Protein AF-0000000074397827 (afdb_homodimer)

Nearest PDB structures (foldseek):
  3f5o-assembly1_B  TM=9.033E-01  e=6.592E-10  Homo sapiens
  2h4u-assembly1_D  TM=9.271E-01  e=1.067E-09  Homo sapiens
  4ae8-assembly2_D  TM=8.498E-01  e=5.678E-08  Homo sapiens
  2hbo-assembly1_A-2  TM=7.370E-01  e=3.507E-08  Caulobacter vibrioides
  7qv0-assembly1_C-2  TM=8.209E-01  e=3.208E-06  Candidatus Scalindua brodae

Solvent-accessible surface area (backbone atoms only — not comparable to full-atom values): 15228 Å² total; per-residue (Å²): 129,84,71,76,26,22,68,59,20,54,53,46,60,68,47,43,46,72,32,58,64,47,29,63,49,45,56,70,59,40,80,72,44,66,40,68,20,28,31,31,31,42,33,52,36,48,68,76,43,32,38,100,84,44,32,53,25,66,38,44,50,47,30,40,50,47,50,43,42,52,30,9,50,27,4,52,66,64,40,41,76,42,73,39,33,41,38,37,40,44,73,49,83,53,43,42,70,40,50,31,33,38,38,20,33,54,75,46,73,58,90,53,31,39,30,32,40,32,42,32,23,33,59,87,79,59,46,61,26,36,44,33,39,35,37,27,41,52,43,74,64,82,68,80,64,80,66,73,72,84,118,129,83,71,76,25,24,67,58,19,52,51,47,58,67,47,43,42,69,37,59,63,47,26,62,49,46,54,71,58,40,80,74,43,67,38,68,19,28,31,32,30,40,33,52,36,49,71,74,43,28,38,98,84,44,31,54,25,66,38,43,50,46,30,40,50,49,52,42,42,51,29,9,49,25,4,51,67,65,41,43,78,41,74,38,34,41,38,36,40,44,72,48,83,52,44,44,71,40,50,31,35,38,38,19,33,53,76,47,73,57,91,54,31,40,29,31,39,33,43,32,24,33,60,87,80,60,45,60,26,37,43,33,38,35,36,28,40,55,40,74,65,82,70,78,65,79,65,72,68,88,116

InterPro domains:
  IPR006683 Thioesterase domain [PF03061] (53-126)
  IPR029069 HotDog domain superfamily [SSF54637] (25-133)
  IPR039298 Acyl-coenzyme A thioesterase 13 [PTHR21660] (5-135)

Organism: Lactuca sativa (NCBI:txid4236)

Foldseek 3Di:
DFDFCQVVLVVVLVCVCVPVLSVVLCPQKAWDDTTAFKTKIKHQAAQVQADPVQWRNPVSVQSVVVSRQVSSVCRNHVFDKDWDDKDKDFDAIHGHRFMKMKMKGFDDDDPQKTKIKMWIAGPVPRHTGMIMMIIIGGDHDPPPPPPPPPD/DFDFCQVVLVVVLVCCLVPVLSVVLCPAKAWDDTTAFKTKIKHQAAQVQADPVQWRNPVSVQSVVVSRQVSSVCRNHVFDKDWDDKDKDFDAIHGHRFMKMKMKGFDDDDPQKTKIKMWIAGPVPRHTGMIMMIIIGGDHDPPPPPPPPPD

Secondary structure (DSSP, 8-state):
-----HHHHHHHHHHGGGSHHHHHHHTTEEEEEEETTEEEEEEEPPGGGB-TTSBB-HHHHHHHHHHHHHHHHHHHH-SEEEEEEEEEEE-S--BTT-EEEEEEEEEEEETTEEEEEEEEEETTT--EEEEEEEEEEEE----TT------/-----HHHHHHHHHHGGGSHHHHHHHTTEEEEEEETTEEEEEEEPPGGGB-TTSBB-HHHHHHHHHHHHHHHHHHHH-SEEEEEEEEEEE-S--BTT-EEEEEEEEEEEETTEEEEEEEEEETTT--EEEEEEEEEEEE----TT------

pLDDT: mean 89.94, std 15.07, range [25.45, 98.94]

Radius of gyration: 20.22 Å; Cα contacts (8 Å, |Δi|>4): 712; chains: 2; bounding box: 61×68×47 Å

Structure (mmCIF, N/CA/C/O backbone):
data_AF-0000000074397827-model_v1
#
loop_
_entity.id
_entity.type
_entity.pdbx_description
1 polymer 'Thioesterase domain-containing protein'
#
loop_
_atom_site.group_PDB
_atom_site.id
_atom_site.type_symbol
_atom_site.label_atom_id
_atom_site.label_alt_id
_atom_site.label_comp_id
_atom_site.label_asym_id
_atom_site.label_entity_id
_atom_site.label_seq_id
_atom_site.pdbx_PDB_ins_code
_atom_site.Cartn_x
_atom_site.Cartn_y
_atom_site.Cartn_z
_atom_site.occupancy
_atom_site.B_iso_or_equiv
_atom_site.auth_seq_id
_atom_site.auth_comp_id
_atom_site.auth_asym_id
_atom_site.auth_atom_id
_atom_site.pdbx_PDB_model_num
ATOM 1 N N . MET A 1 1 ? -1.248 -26.688 -22.719 1 49.66 1 MET A N 1
ATOM 2 C CA . MET A 1 1 ? -2.129 -26.609 -21.562 1 49.66 1 MET A CA 1
ATOM 3 C C . MET A 1 1 ? -1.462 -25.859 -20.406 1 49.66 1 MET A C 1
ATOM 5 O O . MET A 1 1 ? -0.303 -26.125 -20.078 1 49.66 1 MET A O 1
ATOM 9 N N . LYS A 1 2 ? -2.035 -24.766 -19.969 1 67.62 2 LYS A N 1
ATOM 10 C CA . LYS A 1 2 ? -1.329 -24.031 -18.922 1 67.62 2 LYS A CA 1
ATOM 11 C C . LYS A 1 2 ? -1.335 -24.797 -17.609 1 67.62 2 LYS A C 1
ATOM 13 O O . LYS A 1 2 ? -2.32 -25.469 -17.281 1 67.62 2 LYS A O 1
ATOM 18 N N . VAL A 1 3 ? -0.25 -25.094 -17 1 82.44 3 VAL A N 1
ATOM 19 C CA . VAL A 1 3 ? -0.144 -25.719 -15.68 1 82.44 3 VAL A CA 1
ATOM 20 C C . VAL A 1 3 ? -0.964 -24.922 -14.664 1 82.44 3 VAL A C 1
ATOM 22 O O . VAL A 1 3 ? -0.935 -23.688 -14.672 1 82.44 3 VAL A O 1
ATOM 25 N N . ASP A 1 4 ? -1.84 -25.594 -13.984 1 84.56 4 ASP A N 1
ATOM 26 C CA . ASP A 1 4 ? -2.689 -24.984 -12.969 1 84.56 4 ASP A CA 1
ATOM 27 C C . ASP A 1 4 ? -1.963 -24.891 -11.633 1 84.56 4 ASP A C 1
ATOM 29 O O . ASP A 1 4 ? -1.804 -25.891 -10.93 1 84.56 4 ASP A O 1
ATOM 33 N N . TYR A 1 5 ? -1.57 -23.734 -11.25 1 87.38 5 TYR A N 1
ATOM 34 C CA . TYR A 1 5 ? -0.848 -23.516 -10 1 87.38 5 TYR A CA 1
ATOM 35 C C . TYR A 1 5 ? -1.79 -23.047 -8.898 1 87.38 5 TYR A C 1
ATOM 37 O O . TYR A 1 5 ? -1.355 -22.453 -7.918 1 87.38 5 TYR A O 1
ATOM 45 N N . SER A 1 6 ? -3.078 -23.234 -9.023 1 89.38 6 SER A N 1
ATOM 46 C CA . SER A 1 6 ? -4.059 -22.719 -8.07 1 89.38 6 SER A CA 1
ATOM 47 C C . SER A 1 6 ? -3.832 -23.297 -6.68 1 89.38 6 SER A C 1
ATOM 49 O O . SER A 1 6 ? -3.932 -22.578 -5.684 1 89.38 6 SER A O 1
ATOM 51 N N . LYS A 1 7 ? -3.498 -24.562 -6.648 1 88.19 7 LYS A N 1
ATOM 52 C CA . LYS A 1 7 ? -3.24 -25.188 -5.355 1 88.19 7 LYS A CA 1
ATOM 53 C C . LYS A 1 7 ? -1.997 -24.594 -4.699 1 88.19 7 LYS A C 1
ATOM 55 O O . LYS A 1 7 ? -1.997 -24.312 -3.498 1 88.19 7 LYS A O 1
ATOM 60 N N . ALA A 1 8 ? -1.016 -24.453 -5.496 1 86.38 8 ALA A N 1
ATOM 61 C CA . ALA A 1 8 ? 0.215 -23.844 -4.996 1 86.38 8 ALA A CA 1
ATOM 62 C C . ALA A 1 8 ? -0.028 -22.406 -4.547 1 86.38 8 ALA A C 1
ATOM 64 O O . ALA A 1 8 ? 0.52 -21.969 -3.533 1 86.38 8 ALA A O 1
ATOM 65 N N . ALA A 1 9 ? -0.782 -21.672 -5.203 1 87.38 9 ALA A N 1
ATOM 66 C CA . ALA A 1 9 ? -1.104 -20.297 -4.855 1 87.38 9 ALA A CA 1
ATOM 67 C C . ALA A 1 9 ? -1.85 -20.219 -3.527 1 87.38 9 ALA A C 1
ATOM 69 O O . ALA A 1 9 ? -1.583 -19.344 -2.703 1 87.38 9 ALA A O 1
ATOM 70 N N . LYS A 1 10 ? -2.791 -21.094 -3.361 1 84.94 10 LYS A N 1
ATOM 71 C CA . LYS A 1 10 ? -3.529 -21.141 -2.104 1 84.94 10 LYS A CA 1
ATOM 72 C C . LYS A 1 10 ? -2.59 -21.375 -0.923 1 84.94 10 LYS A C 1
ATOM 74 O O . LYS A 1 10 ? -2.682 -20.672 0.094 1 84.94 10 LYS A O 1
ATOM 79 N N . LYS A 1 11 ? -1.685 -22.281 -1.126 1 82.25 11 LYS A N 1
ATOM 80 C CA . LYS A 1 11 ? -0.706 -22.578 -0.083 1 82.25 11 LYS A CA 1
ATOM 81 C C . LYS A 1 11 ? 0.193 -21.359 0.18 1 82.25 11 LYS A C 1
ATOM 83 O O . LYS A 1 11 ? 0.525 -21.078 1.33 1 82.25 11 LYS A O 1
ATOM 88 N N . TRP A 1 12 ? 0.576 -20.75 -0.897 1 77.5 12 TRP A N 1
ATOM 89 C CA . TRP A 1 12 ? 1.406 -19.562 -0.789 1 77.5 12 TRP A CA 1
ATOM 90 C C . TRP A 1 12 ? 0.703 -18.469 0.028 1 77.5 12 TRP A C 1
ATOM 92 O O . TRP A 1 12 ? 1.297 -17.891 0.938 1 77.5 12 TRP A O 1
ATOM 102 N N . LEU A 1 13 ? -0.534 -18.188 -0.26 1 80.25 13 LEU A N 1
ATOM 103 C CA . LEU A 1 13 ? -1.314 -17.172 0.435 1 80.25 13 LEU A CA 1
ATOM 104 C C . LEU A 1 13 ? -1.479 -17.516 1.91 1 80.25 13 LEU A C 1
ATOM 106 O O . LEU A 1 13 ? -1.367 -16.656 2.777 1 80.25 13 LEU A O 1
ATOM 110 N N . GLU A 1 14 ? -1.629 -18.75 2.109 1 77.19 14 GLU A N 1
ATOM 111 C CA . GLU A 1 14 ? -1.815 -19.219 3.48 1 77.19 14 GLU A CA 1
ATOM 112 C C . GLU A 1 14 ? -0.513 -19.141 4.273 1 77.19 14 GLU A C 1
ATOM 114 O O . GLU A 1 14 ? -0.53 -18.953 5.488 1 77.19 14 GLU A O 1
ATOM 119 N N . ASN A 1 15 ? 0.578 -19.172 3.477 1 72.38 15 ASN A N 1
ATOM 120 C CA . ASN A 1 15 ? 1.886 -19.109 4.121 1 72.38 15 ASN A CA 1
ATOM 121 C C . ASN A 1 15 ? 2.408 -17.688 4.215 1 72.38 15 ASN A C 1
ATOM 123 O O . ASN A 1 15 ? 3.426 -17.438 4.859 1 72.38 15 ASN A O 1
ATOM 127 N N . SER A 1 16 ? 1.867 -16.844 3.348 1 65.81 16 SER A N 1
ATOM 128 C CA . SER A 1 16 ? 2.293 -15.445 3.387 1 65.81 16 SER A CA 1
ATOM 129 C C . SER A 1 16 ? 2.338 -14.922 4.816 1 65.81 16 SER A C 1
ATOM 131 O O . SER A 1 16 ? 3.061 -13.969 5.113 1 65.81 16 SER A O 1
ATOM 133 N N . SER A 1 17 ? 1.737 -15.602 5.691 1 63.03 17 SER A N 1
ATOM 134 C CA . SER A 1 17 ? 1.731 -15.289 7.113 1 63.03 17 SER A CA 1
ATOM 135 C C . SER A 1 17 ? 3.141 -15.336 7.695 1 63.03 17 SER A C 1
ATOM 137 O O . SER A 1 17 ? 3.369 -14.875 8.82 1 63.03 17 SER A O 1
ATOM 139 N N . MET A 1 18 ? 4.004 -15.664 6.828 1 66.5 18 MET A N 1
ATOM 140 C CA . MET A 1 18 ? 5.344 -15.797 7.391 1 66.5 18 MET A CA 1
ATOM 141 C C . MET A 1 18 ? 6.027 -14.445 7.508 1 66.5 18 MET A C 1
ATOM 143 O O . MET A 1 18 ? 6.926 -14.266 8.328 1 66.5 18 MET A O 1
ATOM 147 N N . VAL A 1 19 ? 5.59 -13.531 6.625 1 76 19 VAL A N 1
ATOM 148 C CA . VAL A 1 19 ? 6.051 -12.164 6.824 1 76 19 VAL A CA 1
ATOM 149 C C . VAL A 1 19 ? 5.184 -11.469 7.871 1 76 19 VAL A C 1
ATOM 151 O O . VAL A 1 19 ? 3.955 -11.469 7.77 1 76 19 VAL A O 1
ATOM 154 N N . GLN A 1 20 ? 5.781 -11 8.883 1 83.12 20 GLN A N 1
ATOM 155 C CA . GLN A 1 20 ? 5.066 -10.461 10.039 1 83.12 20 GLN A CA 1
ATOM 156 C C . GLN A 1 20 ? 3.992 -9.469 9.609 1 83.12 20 GLN A C 1
ATOM 158 O O . GLN A 1 20 ? 2.857 -9.531 10.086 1 83.12 20 GLN A O 1
ATOM 163 N N . LEU A 1 21 ? 4.359 -8.664 8.641 1 88.88 21 LEU A N 1
ATOM 164 C CA . LEU A 1 21 ? 3.418 -7.645 8.195 1 88.88 21 LEU A CA 1
ATOM 165 C C . LEU A 1 21 ? 2.221 -8.273 7.5 1 88.88 21 LEU A C 1
ATOM 167 O O . LEU A 1 21 ? 1.074 -7.914 7.773 1 88.88 21 LEU A O 1
ATOM 171 N N . ASP A 1 22 ? 2.469 -9.25 6.641 1 91.06 22 ASP A N 1
ATOM 172 C CA . ASP A 1 22 ? 1.402 -9.953 5.93 1 91.06 22 ASP A CA 1
ATOM 173 C C . ASP A 1 22 ? 0.519 -10.734 6.902 1 91.06 22 ASP A C 1
ATOM 175 O O . ASP A 1 22 ? -0.707 -10.734 6.77 1 91.06 22 ASP A O 1
ATOM 179 N N . GLY A 1 23 ? 1.193 -11.344 7.84 1 89.19 23 GLY A N 1
ATOM 180 C CA . GLY A 1 23 ? 0.442 -12.062 8.859 1 89.19 23 GLY A CA 1
ATOM 181 C C . GLY A 1 23 ? -0.535 -11.18 9.609 1 89.19 23 GLY A C 1
ATOM 182 O O . GLY A 1 23 ? -1.665 -11.586 9.883 1 89.19 23 GLY A O 1
ATOM 183 N N . LEU A 1 24 ? -0.066 -10.023 9.867 1 89.94 24 LEU A N 1
ATOM 184 C CA . LEU A 1 24 ? -0.914 -9.07 10.578 1 89.94 24 LEU A CA 1
ATOM 185 C C . LEU A 1 24 ? -2.057 -8.594 9.695 1 89.94 24 LEU A C 1
ATOM 187 O O . LEU A 1 24 ? -3.205 -8.516 10.133 1 89.94 24 LEU A O 1
ATOM 191 N N . ALA A 1 25 ? -1.796 -8.336 8.461 1 92.12 25 ALA A N 1
ATOM 192 C CA . ALA A 1 25 ? -2.777 -7.754 7.547 1 92.12 25 ALA A CA 1
ATOM 193 C C . ALA A 1 25 ? -3.779 -8.797 7.07 1 92.12 25 ALA A C 1
ATOM 195 O O . ALA A 1 25 ? -4.922 -8.477 6.75 1 92.12 25 ALA A O 1
ATOM 196 N N . LEU A 1 26 ? -3.4 -10.016 7.074 1 91.19 26 LEU A N 1
ATOM 197 C CA . LEU A 1 26 ? -4.211 -11.062 6.473 1 91.19 26 LEU A CA 1
ATOM 198 C C . LEU A 1 26 ? -4.914 -11.891 7.547 1 91.19 26 LEU A C 1
ATOM 200 O O . LEU A 1 26 ? -5.715 -12.773 7.234 1 91.19 26 LEU A O 1
ATOM 204 N N . GLN A 1 27 ? -4.621 -11.508 8.727 1 88.81 27 GLN A N 1
ATOM 205 C CA . GLN A 1 27 ? -5.207 -12.297 9.805 1 88.81 27 GLN A CA 1
ATOM 206 C C . GLN A 1 27 ? -6.73 -12.281 9.727 1 88.81 27 GLN A C 1
ATOM 208 O O . GLN A 1 27 ? -7.344 -11.211 9.695 1 88.81 27 GLN A O 1
ATOM 213 N N . GLY A 1 28 ? -7.344 -13.453 9.664 1 85.5 28 GLY A N 1
ATOM 214 C CA . GLY A 1 28 ? -8.797 -13.57 9.656 1 85.5 28 GLY A CA 1
ATOM 215 C C . GLY A 1 28 ? -9.383 -13.625 8.258 1 85.5 28 GLY A C 1
ATOM 216 O O . GLY A 1 28 ? -10.602 -13.68 8.094 1 85.5 28 GLY A O 1
ATOM 217 N N . ILE A 1 29 ? -8.57 -13.641 7.312 1 90.25 29 ILE A N 1
ATOM 218 C CA . ILE A 1 29 ? -9.062 -13.719 5.941 1 90.25 29 ILE A CA 1
ATOM 219 C C . ILE A 1 29 ? -9.625 -15.117 5.676 1 90.25 29 ILE A C 1
ATOM 221 O O . ILE A 1 29 ? -9.086 -16.109 6.152 1 90.25 29 ILE A O 1
ATOM 225 N N . ARG A 1 30 ? -10.688 -15.18 4.918 1 92.62 30 ARG A N 1
ATOM 226 C CA . ARG A 1 30 ? -11.289 -16.438 4.484 1 92.62 30 ARG A CA 1
ATOM 227 C C . ARG A 1 30 ? -11.234 -16.578 2.965 1 92.62 30 ARG A C 1
ATOM 229 O O . ARG A 1 30 ? -11.945 -15.859 2.248 1 92.62 30 ARG A O 1
ATOM 236 N N . ILE A 1 31 ? -10.469 -17.531 2.521 1 91.88 31 ILE A N 1
ATOM 237 C CA . ILE A 1 31 ? -10.352 -17.766 1.085 1 91.88 31 ILE A CA 1
ATOM 238 C C . ILE A 1 31 ? -11.562 -18.547 0.581 1 91.88 31 ILE A C 1
ATOM 240 O O . ILE A 1 31 ? -11.852 -19.641 1.062 1 91.88 31 ILE A O 1
ATOM 244 N N . ASP A 1 32 ? -12.242 -18 -0.356 1 93.19 32 ASP A N 1
ATOM 245 C CA . ASP A 1 32 ? -13.445 -18.625 -0.9 1 93.19 32 ASP A CA 1
ATOM 246 C C . ASP A 1 32 ? -13.133 -19.453 -2.143 1 93.19 32 ASP A C 1
ATOM 248 O O . ASP A 1 32 ? -13.648 -20.547 -2.307 1 93.19 32 ASP A O 1
ATOM 252 N N . ARG A 1 33 ? -12.312 -18.828 -2.977 1 94.19 33 ARG A N 1
ATOM 253 C CA . ARG A 1 33 ? -12.055 -19.469 -4.27 1 94.19 33 ARG A CA 1
ATOM 254 C C . ARG A 1 33 ? -10.656 -19.125 -4.773 1 94.19 33 ARG A C 1
ATOM 256 O O . ARG A 1 33 ? -10.211 -17.969 -4.66 1 94.19 33 ARG A O 1
ATOM 263 N N . VAL A 1 34 ? -10.008 -20.172 -5.211 1 95.19 34 VAL A N 1
ATOM 264 C CA . VAL A 1 34 ? -8.742 -20 -5.914 1 95.19 34 VAL A CA 1
ATOM 265 C C . VAL A 1 34 ? -8.773 -20.75 -7.234 1 95.19 34 VAL A C 1
ATOM 267 O O . VAL A 1 34 ? -8.953 -21.984 -7.254 1 95.19 34 VAL A O 1
ATOM 270 N N . GLU A 1 35 ? -8.688 -20.047 -8.328 1 96.06 35 GLU A N 1
ATOM 271 C CA . GLU A 1 35 ? -8.562 -20.578 -9.68 1 96.06 35 GLU A CA 1
ATOM 272 C C . GLU A 1 35 ? -7.387 -19.938 -10.414 1 96.06 35 GLU A C 1
ATOM 274 O O . GLU A 1 35 ? -6.73 -19.047 -9.883 1 96.06 35 GLU A O 1
ATOM 279 N N . ILE A 1 36 ? -7.117 -20.469 -11.586 1 96 36 ILE A N 1
ATOM 280 C CA . ILE A 1 36 ? -6.055 -19.875 -12.391 1 96 36 ILE A CA 1
ATOM 281 C C . ILE A 1 36 ? -6.367 -18.406 -12.648 1 96 36 ILE A C 1
ATOM 283 O O . ILE A 1 36 ? -7.332 -18.078 -13.344 1 96 36 ILE A O 1
ATOM 287 N N . GLY A 1 37 ? -5.605 -17.578 -12.055 1 97.56 37 GLY A N 1
ATOM 288 C CA . GLY A 1 37 ? -5.703 -16.141 -12.289 1 97.56 37 GLY A CA 1
ATOM 289 C C . GLY A 1 37 ? -6.809 -15.477 -11.492 1 97.56 37 GLY A C 1
ATOM 290 O O . GLY A 1 37 ? -7.184 -14.336 -11.766 1 97.56 37 GLY A O 1
ATOM 291 N N . LEU A 1 38 ? -7.383 -16.234 -10.523 1 98 38 LEU A N 1
ATOM 292 C CA . LEU A 1 38 ? -8.516 -15.695 -9.781 1 98 38 LEU A CA 1
ATOM 293 C C . LEU A 1 38 ? -8.445 -16.094 -8.312 1 98 38 LEU A C 1
ATOM 295 O O . LEU A 1 38 ? -8.289 -17.281 -7.996 1 98 38 LEU A O 1
ATOM 299 N N . ILE A 1 39 ? -8.57 -15.094 -7.441 1 97.5 39 ILE A N 1
ATOM 300 C CA . ILE A 1 39 ? -8.711 -15.328 -6.012 1 97.5 39 ILE A CA 1
ATOM 301 C C . ILE A 1 39 ? -9.898 -14.539 -5.473 1 97.5 39 ILE A C 1
ATOM 303 O O . ILE A 1 39 ? -10.055 -13.352 -5.773 1 97.5 39 ILE A O 1
ATOM 307 N N . ARG A 1 40 ? -10.734 -15.203 -4.707 1 97.44 40 ARG A N 1
ATOM 308 C CA . ARG A 1 40 ? -11.844 -14.562 -4.012 1 97.44 40 ARG A CA 1
ATOM 309 C C . ARG A 1 40 ? -11.797 -14.859 -2.516 1 97.44 40 ARG A C 1
ATOM 311 O O . ARG A 1 40 ? -11.508 -15.984 -2.109 1 97.44 40 ARG A O 1
ATOM 318 N N . CYS A 1 41 ? -12.078 -13.844 -1.805 1 96.12 41 CYS A N 1
ATOM 319 C CA . CYS A 1 41 ? -12.055 -13.992 -0.354 1 96.12 41 CYS A CA 1
ATOM 320 C C . CYS A 1 41 ? -13.117 -13.117 0.301 1 96.12 41 CYS A C 1
ATOM 322 O O . CYS A 1 41 ? -13.508 -12.086 -0.251 1 96.12 41 CYS A O 1
ATOM 324 N N . ASP A 1 42 ? -13.531 -13.594 1.432 1 96.38 42 ASP A N 1
ATOM 325 C CA . ASP A 1 42 ? -14.289 -12.773 2.375 1 96.38 42 ASP A CA 1
ATOM 326 C C . ASP A 1 42 ? -13.422 -12.352 3.559 1 96.38 42 ASP A C 1
ATOM 328 O O . ASP A 1 42 ? -12.531 -13.094 3.977 1 96.38 42 ASP A O 1
ATOM 332 N N . PHE A 1 43 ? -13.789 -11.141 4.035 1 97.38 43 PHE A N 1
ATOM 333 C CA . PHE A 1 43 ? -12.93 -10.609 5.082 1 97.38 43 PHE A CA 1
ATOM 334 C C . PHE A 1 43 ? -13.719 -9.703 6.027 1 97.38 43 PHE A C 1
ATOM 336 O O . PHE A 1 43 ? -14.328 -8.727 5.59 1 97.38 43 PHE A O 1
ATOM 343 N N . VAL A 1 44 ? -13.797 -10.195 7.281 1 97.31 44 VAL A N 1
ATOM 344 C CA . VAL A 1 44 ? -14.25 -9.273 8.32 1 97.31 44 VAL A CA 1
ATOM 345 C C . VAL A 1 44 ? -13.062 -8.461 8.844 1 97.31 44 VAL A C 1
ATOM 347 O O . VAL A 1 44 ? -12.109 -9.023 9.383 1 97.31 44 VAL A O 1
ATOM 350 N N . ILE A 1 45 ? -13.109 -7.203 8.672 1 97.06 45 ILE A N 1
ATOM 351 C CA . ILE A 1 45 ? -11.961 -6.352 8.977 1 97.06 45 ILE A CA 1
ATOM 352 C C . ILE A 1 45 ? -11.703 -6.348 10.484 1 97.06 45 ILE A C 1
ATOM 354 O O . ILE A 1 45 ? -12.539 -5.875 11.258 1 97.06 45 ILE A O 1
ATOM 358 N N . PRO A 1 46 ? -10.586 -6.824 10.859 1 95.81 46 PRO A N 1
ATOM 359 C CA . PRO A 1 46 ? -10.312 -6.91 12.297 1 95.81 46 PRO A CA 1
ATOM 360 C C . PRO A 1 46 ? -10.008 -5.555 12.93 1 95.81 46 PRO A C 1
ATOM 362 O O . PRO A 1 46 ? -9.586 -4.629 12.227 1 95.81 46 PRO A O 1
ATOM 365 N N . ASN A 1 47 ? -10.102 -5.461 14.258 1 94.81 47 ASN A N 1
ATOM 366 C CA . ASN A 1 47 ? -9.914 -4.215 14.992 1 94.81 47 ASN A CA 1
ATOM 367 C C . ASN A 1 47 ? -8.477 -3.711 14.898 1 94.81 47 ASN A C 1
ATOM 369 O O . ASN A 1 47 ? -8.242 -2.502 14.891 1 94.81 47 ASN A O 1
ATOM 373 N N . HIS A 1 48 ? -7.574 -4.645 14.797 1 93.06 48 HIS A N 1
ATOM 374 C CA . HIS A 1 48 ? -6.176 -4.234 14.836 1 93.06 48 HIS A CA 1
ATOM 375 C C . HIS A 1 48 ? -5.762 -3.574 13.523 1 93.06 48 HIS A C 1
ATOM 377 O O . HIS A 1 48 ? -4.645 -3.062 13.406 1 93.06 48 HIS A O 1
ATOM 383 N N . LEU A 1 49 ? -6.652 -3.541 12.562 1 95.12 49 LEU A N 1
ATOM 384 C CA . LEU A 1 49 ? -6.363 -2.898 11.281 1 95.12 49 LEU A CA 1
ATOM 385 C C . LEU A 1 49 ? -7.059 -1.545 11.188 1 95.12 49 LEU A C 1
ATOM 387 O O . LEU A 1 49 ? -7.164 -0.974 10.102 1 95.12 49 LEU A O 1
ATOM 391 N N . SER A 1 50 ? -7.473 -1.066 12.281 1 93.56 50 SER A N 1
ATOM 392 C CA . SER A 1 50 ? -8.18 0.209 12.336 1 93.56 50 SER A CA 1
ATOM 393 C C . SER A 1 50 ? -7.207 1.382 12.266 1 93.56 50 SER A C 1
ATOM 395 O O . SER A 1 50 ? -6.141 1.349 12.883 1 93.56 50 SER A O 1
ATOM 397 N N . ASP A 1 51 ? -7.707 2.449 11.539 1 90.62 51 ASP A N 1
ATOM 398 C CA . ASP A 1 51 ? -7.02 3.721 11.742 1 90.62 51 ASP A CA 1
ATOM 399 C C . ASP A 1 51 ? -7.582 4.473 12.938 1 90.62 51 ASP A C 1
ATOM 401 O O . ASP A 1 51 ? -8.359 3.916 13.719 1 90.62 51 ASP A O 1
ATOM 405 N N . GLU A 1 52 ? -7.137 5.715 13.156 1 84.81 52 GLU A N 1
ATOM 406 C CA . GLU A 1 52 ? -7.516 6.488 14.336 1 84.81 52 GLU A CA 1
ATOM 407 C C . GLU A 1 52 ? -9.008 6.793 14.336 1 84.81 52 GLU A C 1
ATOM 409 O O . GLU A 1 52 ? -9.594 7.07 15.391 1 84.81 52 GLU A O 1
ATOM 414 N N . ASN A 1 53 ? -9.688 6.691 13.164 1 89.38 53 ASN A N 1
ATOM 415 C CA . ASN A 1 53 ? -11.094 7.035 13.047 1 89.38 53 ASN A CA 1
ATOM 416 C C . ASN A 1 53 ? -11.977 5.785 12.977 1 89.38 53 ASN A C 1
ATOM 418 O O . ASN A 1 53 ? -13.18 5.883 12.734 1 89.38 53 ASN A O 1
ATOM 422 N N . GLY A 1 54 ? -11.359 4.59 13.094 1 93.44 54 GLY A N 1
ATOM 423 C CA . GLY A 1 54 ? -12.133 3.355 13.062 1 93.44 54 GLY A CA 1
ATOM 424 C C . GLY A 1 54 ? -12.32 2.807 11.656 1 93.44 54 GLY A C 1
ATOM 425 O O . GLY A 1 54 ? -13.094 1.865 11.453 1 93.44 54 GLY A O 1
ATOM 426 N N . ASN A 1 55 ? -11.672 3.396 10.695 1 95.94 55 ASN A N 1
ATOM 427 C CA . ASN A 1 55 ? -11.703 2.893 9.328 1 95.94 55 ASN A CA 1
ATOM 428 C C . ASN A 1 55 ? -10.617 1.853 9.086 1 95.94 55 ASN A C 1
ATOM 430 O O . ASN A 1 55 ? -9.641 1.782 9.836 1 95.94 55 ASN A O 1
ATOM 434 N N . TRP A 1 56 ? -10.883 0.982 8.031 1 96.75 56 TRP A N 1
ATOM 435 C CA . TRP A 1 56 ? -9.82 0.107 7.559 1 96.75 56 TRP A CA 1
ATOM 436 C C . TRP A 1 56 ? -8.617 0.918 7.074 1 96.75 56 TRP A C 1
ATOM 438 O O . TRP A 1 56 ? -8.727 1.683 6.113 1 96.75 56 TRP A O 1
ATOM 448 N N . HIS A 1 57 ? -7.602 0.801 7.766 1 96.31 57 HIS A N 1
ATOM 449 C CA . HIS A 1 57 ? -6.391 1.565 7.48 1 96.31 57 HIS A CA 1
ATOM 450 C C . HIS A 1 57 ? -5.914 1.326 6.051 1 96.31 57 HIS A C 1
ATOM 452 O O . HIS A 1 57 ? -5.82 0.18 5.605 1 96.31 57 HIS A O 1
ATOM 458 N N . VAL A 1 58 ? -5.539 2.369 5.336 1 96.56 58 VAL A N 1
ATOM 459 C CA . VAL A 1 58 ? -5.164 2.303 3.928 1 96.56 58 VAL A CA 1
ATOM 460 C C . VAL A 1 58 ? -3.922 1.43 3.762 1 96.56 58 VAL A C 1
ATOM 462 O O . VAL A 1 58 ? -3.855 0.599 2.854 1 96.56 58 VAL A O 1
ATOM 465 N N . GLY A 1 59 ? -2.975 1.585 4.637 1 95.75 59 GLY A N 1
ATOM 466 C CA . GLY A 1 59 ? -1.782 0.754 4.594 1 95.75 59 GLY A CA 1
ATOM 467 C C . GLY A 1 59 ? -2.08 -0.727 4.734 1 95.75 59 GLY A C 1
ATOM 468 O O . GLY A 1 59 ? -1.507 -1.551 4.016 1 95.75 59 GLY A O 1
ATOM 469 N N . ALA A 1 60 ? -2.955 -1.029 5.629 1 95.38 60 ALA A N 1
ATOM 470 C CA . ALA A 1 60 ? -3.346 -2.424 5.82 1 95.38 60 ALA A CA 1
ATOM 471 C C . ALA A 1 60 ? -4.035 -2.975 4.578 1 95.38 60 ALA A C 1
ATOM 473 O O . ALA A 1 60 ? -3.762 -4.102 4.152 1 95.38 60 ALA A O 1
ATOM 474 N N . MET A 1 61 ? -4.898 -2.211 3.967 1 96.75 61 MET A N 1
ATOM 475 C CA . MET A 1 61 ? -5.57 -2.6 2.73 1 96.75 61 MET A CA 1
ATOM 476 C C . MET A 1 61 ? -4.559 -2.854 1.617 1 96.75 61 MET A C 1
ATOM 478 O O . MET A 1 61 ? -4.695 -3.812 0.856 1 96.75 61 MET A O 1
ATOM 482 N N . SER A 1 62 ? -3.561 -1.97 1.553 1 97.62 62 SER A N 1
ATOM 483 C CA . SER A 1 62 ? -2.555 -2.096 0.503 1 97.62 62 SER A CA 1
ATOM 484 C C . SER A 1 62 ? -1.801 -3.416 0.614 1 97.62 62 SER A C 1
ATOM 486 O O . SER A 1 62 ? -1.492 -4.047 -0.398 1 97.62 62 SER A O 1
ATOM 488 N N . VAL A 1 63 ? -1.468 -3.812 1.834 1 96.31 63 VAL A N 1
ATOM 489 C CA . VAL A 1 63 ? -0.771 -5.074 2.055 1 96.31 63 VAL A CA 1
ATOM 490 C C . VAL A 1 63 ? -1.645 -6.238 1.591 1 96.31 63 VAL A C 1
ATOM 492 O O . VAL A 1 63 ? -1.181 -7.121 0.865 1 96.31 63 VAL A O 1
ATOM 495 N N . LEU A 1 64 ? -2.865 -6.246 2 1 95.25 64 LEU A N 1
ATOM 496 C CA . LEU A 1 64 ? -3.781 -7.316 1.616 1 95.25 64 LEU A CA 1
ATOM 497 C C . LEU A 1 64 ? -3.939 -7.379 0.101 1 95.25 64 LEU A C 1
ATOM 499 O O . LEU A 1 64 ? -3.863 -8.453 -0.492 1 95.25 64 LEU A O 1
ATOM 503 N N . ILE A 1 65 ? -4.156 -6.234 -0.528 1 96.94 65 ILE A N 1
ATOM 504 C CA . ILE A 1 65 ? -4.355 -6.16 -1.972 1 96.94 65 ILE A CA 1
ATOM 505 C C . ILE A 1 65 ? -3.123 -6.703 -2.691 1 96.94 65 ILE A C 1
ATOM 507 O O . ILE A 1 65 ? -3.242 -7.484 -3.637 1 96.94 65 ILE A O 1
ATOM 511 N N . ASP A 1 66 ? -2.002 -6.285 -2.232 1 97 66 ASP A N 1
ATOM 512 C CA . ASP A 1 66 ? -0.749 -6.766 -2.805 1 97 66 ASP A CA 1
ATOM 513 C C . ASP A 1 66 ? -0.66 -8.289 -2.73 1 97 66 ASP A C 1
ATOM 515 O O . ASP A 1 66 ? -0.295 -8.945 -3.709 1 97 66 ASP A O 1
ATOM 519 N N . ASP A 1 67 ? -1.009 -8.844 -1.611 1 94.75 67 ASP A N 1
ATOM 520 C CA . ASP A 1 67 ? -0.926 -10.289 -1.418 1 94.75 67 ASP A CA 1
ATOM 521 C C . ASP A 1 67 ? -1.925 -11.023 -2.312 1 94.75 67 ASP A C 1
ATOM 523 O O . ASP A 1 67 ? -1.598 -12.055 -2.9 1 94.75 67 ASP A O 1
ATOM 527 N N . MET A 1 68 ? -3.119 -10.484 -2.406 1 95.06 68 MET A N 1
ATOM 528 C CA . MET A 1 68 ? -4.141 -11.094 -3.254 1 95.06 68 MET A CA 1
ATOM 529 C C . MET A 1 68 ? -3.721 -11.062 -4.719 1 95.06 68 MET A C 1
ATOM 531 O O . MET A 1 68 ? -3.883 -12.047 -5.441 1 95.06 68 MET A O 1
ATOM 535 N N . ALA A 1 69 ? -3.219 -9.945 -5.094 1 96.81 69 ALA A N 1
ATOM 536 C CA . ALA A 1 69 ? -2.738 -9.797 -6.465 1 96.81 69 ALA A CA 1
ATOM 537 C C . ALA A 1 69 ? -1.617 -10.789 -6.766 1 96.81 69 ALA A C 1
ATOM 539 O O . ALA A 1 69 ? -1.645 -11.469 -7.793 1 96.81 69 ALA A O 1
ATOM 540 N N . ALA A 1 70 ? -0.637 -10.852 -5.859 1 95.44 70 ALA A N 1
ATOM 541 C CA . ALA A 1 70 ? 0.48 -11.773 -6.027 1 95.44 70 ALA A CA 1
ATOM 542 C C . ALA A 1 70 ? -0.013 -13.219 -6.125 1 95.44 70 ALA A C 1
ATOM 544 O O . ALA A 1 70 ? 0.472 -13.992 -6.953 1 95.44 70 ALA A O 1
ATOM 545 N N . GLY A 1 71 ? -0.984 -13.547 -5.309 1 95 71 GLY A N 1
ATOM 546 C CA . GLY A 1 71 ? -1.544 -14.891 -5.348 1 95 71 GLY A CA 1
ATOM 547 C C . GLY A 1 71 ? -2.203 -15.219 -6.672 1 95 71 GLY A C 1
ATOM 548 O O . GLY A 1 71 ? -2.027 -16.328 -7.203 1 95 71 GLY A O 1
ATOM 549 N N . ALA A 1 72 ? -2.977 -14.281 -7.148 1 97.38 72 ALA A N 1
ATOM 550 C CA . ALA A 1 72 ? -3.646 -14.5 -8.43 1 97.38 72 ALA A CA 1
ATOM 551 C C . ALA A 1 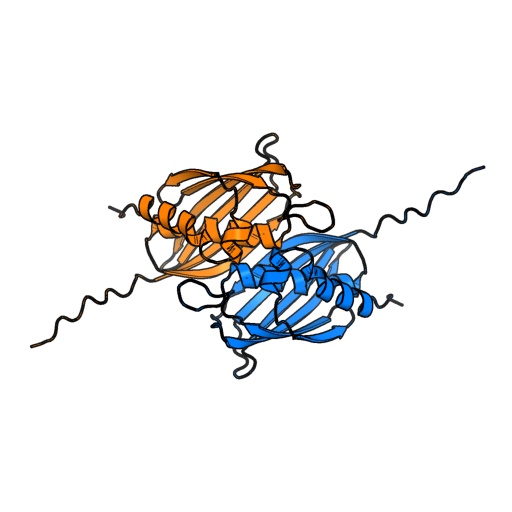72 ? -2.633 -14.703 -9.547 1 97.38 72 ALA A C 1
ATOM 553 O O . ALA A 1 72 ? -2.758 -15.641 -10.344 1 97.38 72 ALA A O 1
ATOM 554 N N . VAL A 1 73 ? -1.64 -13.898 -9.586 1 97.06 73 VAL A N 1
ATOM 555 C CA . VAL A 1 73 ? -0.631 -14.008 -10.633 1 97.06 73 VAL A CA 1
ATOM 556 C C . VAL A 1 73 ? 0.154 -15.305 -10.469 1 97.06 73 VAL A C 1
ATOM 558 O O . VAL A 1 73 ? 0.44 -15.992 -11.445 1 97.06 73 VAL A O 1
ATOM 561 N N . PHE A 1 74 ? 0.466 -15.609 -9.258 1 95.25 74 PHE A N 1
ATOM 562 C CA . PHE A 1 74 ? 1.185 -16.844 -9 1 95.25 74 PHE A CA 1
ATOM 563 C C . PHE A 1 74 ? 0.377 -18.047 -9.469 1 95.25 74 PHE A C 1
ATOM 565 O O . PHE A 1 74 ? 0.935 -19 -10.016 1 95.25 74 PHE A O 1
ATOM 572 N N . SER A 1 75 ? -0.915 -18.047 -9.25 1 95.44 75 SER A N 1
ATOM 573 C CA . SER A 1 75 ? -1.761 -19.141 -9.703 1 95.44 75 SER A CA 1
ATOM 574 C C . SER A 1 75 ? -1.748 -19.266 -11.219 1 95.44 75 SER A C 1
ATOM 576 O O . SER A 1 75 ? -2.037 -20.344 -11.766 1 95.44 75 SER A O 1
ATOM 578 N N . TYR A 1 76 ? -1.465 -18.188 -11.875 1 93.75 76 TYR A N 1
ATOM 579 C CA . TYR A 1 76 ? -1.521 -18.062 -13.328 1 93.75 76 TYR A CA 1
ATOM 580 C C . TYR A 1 76 ? -0.203 -18.5 -13.969 1 93.75 76 TYR A C 1
ATOM 582 O O . TYR A 1 76 ? -0.195 -19.172 -15 1 93.75 76 TYR A O 1
ATOM 590 N N . CYS A 1 77 ? 1.017 -18.266 -13.281 1 92.69 77 CYS A N 1
ATOM 591 C CA . CYS A 1 77 ? 2.289 -18.469 -13.969 1 92.69 77 CYS A CA 1
ATOM 592 C C . CYS A 1 77 ? 3.221 -19.344 -13.125 1 92.69 77 CYS A C 1
ATOM 594 O O . CYS A 1 77 ? 4.199 -19.891 -13.641 1 92.69 77 CYS A O 1
ATOM 596 N N . GLY A 1 78 ? 2.93 -19.391 -11.805 1 90.94 78 GLY A N 1
ATOM 597 C CA . GLY A 1 78 ? 3.826 -20.156 -10.953 1 90.94 78 GLY A CA 1
ATOM 598 C C . GLY A 1 78 ? 5.262 -19.656 -11 1 90.94 78 GLY A C 1
ATOM 599 O O . GLY A 1 78 ? 6.199 -20.469 -11.031 1 90.94 78 GLY A O 1
ATOM 600 N N . CYS A 1 79 ? 5.484 -18.391 -11.078 1 90.56 79 CYS A N 1
ATOM 601 C CA . CYS A 1 79 ? 6.785 -17.75 -11.273 1 90.56 79 CYS A CA 1
ATOM 602 C C . CYS A 1 79 ? 7.102 -16.781 -10.148 1 90.56 79 CYS A C 1
ATOM 604 O O . CYS A 1 79 ? 6.285 -16.594 -9.242 1 90.56 79 CYS A O 1
ATOM 606 N N . ASN A 1 80 ? 8.336 -16.297 -10.156 1 92.12 80 ASN A N 1
ATOM 607 C CA . ASN A 1 80 ? 8.68 -15.156 -9.32 1 92.12 80 ASN A CA 1
ATOM 608 C C . ASN A 1 80 ? 8.031 -13.875 -9.828 1 92.12 80 ASN A C 1
ATOM 610 O O . ASN A 1 80 ? 7.895 -13.672 -11.031 1 92.12 80 ASN A O 1
ATOM 614 N N . LEU A 1 81 ? 7.73 -13.094 -8.875 1 94.75 81 LEU A N 1
ATOM 615 C CA . LEU A 1 81 ? 7.004 -11.875 -9.219 1 94.75 81 LEU A CA 1
ATOM 616 C C . LEU A 1 81 ? 7.742 -10.641 -8.695 1 94.75 81 LEU A C 1
ATOM 618 O O . LEU A 1 81 ? 8.297 -10.656 -7.598 1 94.75 81 LEU A O 1
ATOM 622 N N . ALA A 1 82 ? 7.711 -9.602 -9.492 1 96.38 82 ALA A N 1
ATOM 623 C CA . ALA A 1 82 ? 8.148 -8.273 -9.062 1 96.38 82 ALA A CA 1
ATOM 624 C C . ALA A 1 82 ? 7.148 -7.207 -9.5 1 96.38 82 ALA A C 1
ATOM 626 O O . ALA A 1 82 ? 6.863 -7.062 -10.688 1 96.38 82 ALA A O 1
ATOM 627 N N . THR A 1 83 ? 6.66 -6.488 -8.539 1 97.94 83 THR A N 1
ATOM 628 C CA . THR A 1 83 ? 5.68 -5.453 -8.852 1 97.94 83 THR A CA 1
ATOM 629 C C . THR A 1 83 ? 6.34 -4.293 -9.594 1 97.94 83 THR A C 1
ATOM 631 O O . THR A 1 83 ? 7.398 -3.809 -9.188 1 97.94 83 THR A O 1
ATOM 634 N N . VAL A 1 84 ? 5.746 -3.857 -10.648 1 98.56 84 VAL A N 1
ATOM 635 C CA . VAL A 1 84 ? 6.25 -2.766 -11.469 1 98.56 84 VAL A CA 1
ATOM 636 C C . VAL A 1 84 ? 5.43 -1.503 -11.219 1 98.56 84 VAL A C 1
ATOM 638 O O . VAL A 1 84 ? 5.984 -0.405 -11.117 1 98.56 84 VAL A O 1
ATOM 641 N N . ASP A 1 85 ? 4.145 -1.746 -11.148 1 98.75 85 ASP A N 1
ATOM 642 C CA . ASP A 1 85 ? 3.211 -0.65 -10.898 1 98.75 85 ASP A CA 1
ATOM 643 C C . ASP A 1 85 ? 2.043 -1.108 -10.031 1 98.75 85 ASP A C 1
ATOM 645 O O . ASP A 1 85 ? 1.55 -2.229 -10.188 1 98.75 85 ASP A O 1
ATOM 649 N N . PHE A 1 86 ? 1.627 -0.297 -9.125 1 98.88 86 PHE A N 1
ATOM 650 C CA . PHE A 1 86 ? 0.563 -0.577 -8.164 1 98.88 86 PHE A CA 1
ATOM 651 C C . PHE A 1 86 ? -0.292 0.662 -7.926 1 98.88 86 PHE A C 1
ATOM 653 O O . PHE A 1 86 ? 0.199 1.676 -7.426 1 98.88 86 PHE A O 1
ATOM 660 N N . THR A 1 87 ? -1.606 0.561 -8.336 1 98.75 87 THR A N 1
ATOM 661 C CA . THR A 1 87 ? -2.533 1.677 -8.188 1 98.75 87 THR A CA 1
ATOM 662 C C . THR A 1 87 ? -3.766 1.253 -7.395 1 98.75 87 THR A C 1
ATOM 664 O O . THR A 1 87 ? -4.246 0.126 -7.539 1 98.75 87 THR A O 1
ATOM 667 N N . MET A 1 88 ? -4.234 2.125 -6.582 1 98.81 88 MET A N 1
ATOM 668 C CA . MET A 1 88 ? -5.484 1.939 -5.848 1 98.81 88 MET A CA 1
ATOM 669 C C . MET A 1 88 ? -6.344 3.195 -5.918 1 98.81 88 MET A C 1
ATOM 671 O O . MET A 1 88 ? -5.871 4.297 -5.629 1 98.81 88 MET A O 1
ATOM 675 N N . SER A 1 89 ? -7.555 3.029 -6.344 1 98.88 89 SER A N 1
ATOM 676 C CA . SER A 1 89 ? -8.562 4.086 -6.305 1 98.88 89 SER A CA 1
ATOM 677 C C . SER A 1 89 ? -9.648 3.771 -5.281 1 98.88 89 SER A C 1
ATOM 679 O O . SER A 1 89 ? -10.258 2.699 -5.324 1 98.88 89 SER A O 1
ATOM 681 N N . PHE A 1 90 ? -9.828 4.699 -4.395 1 98.75 90 PHE A N 1
ATOM 682 C CA . PHE A 1 90 ? -10.773 4.496 -3.305 1 98.75 90 PHE A CA 1
ATOM 683 C C . PHE A 1 90 ? -12.102 5.188 -3.604 1 98.75 90 PHE A C 1
ATOM 685 O O . PHE A 1 90 ? -12.125 6.371 -3.949 1 98.75 90 PHE A O 1
ATOM 692 N N . TYR A 1 91 ? -13.141 4.484 -3.395 1 98.44 91 TYR A N 1
ATOM 693 C CA . TYR A 1 91 ? -14.469 4.996 -3.701 1 98.44 91 TYR A CA 1
ATOM 694 C C . TYR A 1 91 ? -15.273 5.246 -2.428 1 98.44 91 TYR A C 1
ATOM 696 O O . TYR A 1 91 ? -16.188 6.062 -2.414 1 98.44 91 TYR A O 1
ATOM 704 N N . SER A 1 92 ? -14.969 4.488 -1.427 1 97.75 92 SER A N 1
ATOM 705 C CA . SER A 1 92 ? -15.57 4.648 -0.107 1 97.75 92 SER A CA 1
ATOM 706 C C . SER A 1 92 ? -14.664 4.09 0.984 1 97.75 92 SER A C 1
ATOM 708 O O . SER A 1 92 ? -13.555 3.623 0.702 1 97.75 92 SER A O 1
ATOM 710 N N . SER A 1 93 ? -15.047 4.215 2.23 1 96.94 93 SER A N 1
ATOM 711 C CA . SER A 1 93 ? -14.336 3.65 3.371 1 96.94 93 SER A CA 1
ATOM 712 C C . SER A 1 93 ? -15.047 2.416 3.916 1 96.94 93 SER A C 1
ATOM 714 O O . SER A 1 93 ? -16.234 2.225 3.67 1 96.94 93 SER A O 1
ATOM 716 N N . ALA A 1 94 ? -14.297 1.558 4.473 1 97.44 94 ALA A N 1
ATOM 717 C CA . ALA A 1 94 ? -14.852 0.441 5.23 1 97.44 94 ALA A CA 1
ATOM 718 C C . ALA A 1 94 ? -14.438 0.517 6.699 1 97.44 94 ALA A C 1
ATOM 720 O O . ALA A 1 94 ? -13.297 0.864 7.012 1 97.44 94 ALA A O 1
ATOM 721 N N . ARG A 1 95 ? -15.312 0.17 7.59 1 97.12 95 ARG A N 1
ATOM 722 C CA . ARG A 1 95 ? -15.039 0.214 9.023 1 97.12 95 ARG A CA 1
ATOM 723 C C . ARG A 1 95 ? -14.602 -1.152 9.539 1 97.12 95 ARG A C 1
ATOM 725 O O . ARG A 1 95 ? -14.961 -2.182 8.961 1 97.12 95 ARG A O 1
ATOM 732 N N . VAL A 1 96 ? -13.891 -1.098 10.586 1 96.19 96 VAL A N 1
ATOM 733 C CA . VAL A 1 96 ? -13.586 -2.354 11.266 1 96.19 96 VAL A CA 1
ATOM 734 C C . VAL A 1 96 ? -14.883 -3.068 11.633 1 96.19 96 VAL A C 1
ATOM 736 O O . VAL A 1 96 ? -15.898 -2.424 11.906 1 96.19 96 VAL A O 1
ATOM 739 N N . ASN A 1 97 ? -14.883 -4.352 11.562 1 96.94 97 ASN A N 1
ATOM 740 C CA . ASN A 1 97 ? -15.969 -5.273 11.867 1 96.94 97 ASN A CA 1
ATOM 741 C C . ASN A 1 97 ? -16.969 -5.363 10.719 1 96.94 97 ASN A C 1
ATOM 743 O O . ASN A 1 97 ? -17.906 -6.164 10.766 1 96.94 97 ASN A O 1
ATOM 747 N N . GLU A 1 98 ? -16.844 -4.543 9.703 1 97.56 98 GLU A N 1
ATOM 748 C CA . GLU A 1 98 ? -17.609 -4.758 8.477 1 97.56 98 GLU A CA 1
ATOM 749 C C . GLU A 1 98 ? -17.031 -5.918 7.668 1 97.56 98 GLU A C 1
ATOM 751 O O . GLU A 1 98 ? -15.844 -6.238 7.785 1 97.56 98 GLU A O 1
ATOM 756 N N . GLU A 1 99 ? -17.922 -6.492 6.922 1 97.75 99 GLU A N 1
ATOM 757 C CA . GLU A 1 99 ? -17.5 -7.582 6.047 1 97.75 99 GLU A CA 1
ATOM 758 C C . GLU A 1 99 ? -17.375 -7.113 4.602 1 97.75 99 GLU A C 1
ATOM 760 O O . GLU A 1 99 ? -18.281 -6.449 4.078 1 97.75 99 GLU A O 1
ATOM 765 N N . VAL A 1 100 ? -16.219 -7.492 3.99 1 98.31 100 VAL A N 1
ATOM 766 C CA . VAL A 1 100 ? -15.977 -7.137 2.594 1 98.31 100 VAL A CA 1
ATOM 767 C C . VAL A 1 100 ? -15.68 -8.398 1.784 1 98.31 100 VAL A C 1
ATOM 769 O O . VAL A 1 100 ? -15.32 -9.438 2.348 1 98.31 100 VAL A O 1
ATOM 772 N N . GLU A 1 101 ? -15.961 -8.328 0.519 1 98.31 101 GLU A N 1
ATOM 773 C CA . GLU A 1 101 ? -15.516 -9.328 -0.452 1 98.31 101 GLU A CA 1
ATOM 774 C C . GLU A 1 101 ? -14.406 -8.773 -1.337 1 98.31 101 GLU A C 1
ATOM 776 O O . GLU A 1 101 ? -14.43 -7.605 -1.719 1 98.31 101 GLU A O 1
ATOM 781 N N . ILE A 1 102 ? -13.43 -9.578 -1.581 1 98.19 102 ILE A N 1
ATOM 782 C CA . ILE A 1 102 ? -12.242 -9.211 -2.352 1 98.19 102 ILE A CA 1
ATOM 783 C C . ILE A 1 102 ? -12.07 -10.18 -3.521 1 98.19 102 ILE A C 1
ATOM 785 O O . ILE A 1 102 ? -12.125 -11.398 -3.344 1 98.19 102 ILE A O 1
ATOM 789 N N . GLU A 1 103 ? -11.906 -9.617 -4.66 1 98.56 103 GLU A N 1
ATOM 790 C CA . GLU A 1 103 ? -11.656 -10.422 -5.852 1 98.56 103 GLU A CA 1
ATOM 791 C C . GLU A 1 103 ? -10.438 -9.906 -6.617 1 98.56 103 GLU A C 1
ATOM 793 O O . GLU A 1 103 ? -10.352 -8.719 -6.922 1 98.56 103 GLU A O 1
ATOM 798 N N . ALA A 1 104 ? -9.508 -10.75 -6.84 1 98.62 104 ALA A N 1
ATOM 799 C CA . ALA A 1 104 ? -8.344 -10.469 -7.676 1 98.62 104 ALA A CA 1
ATOM 800 C C . ALA A 1 104 ? -8.383 -11.281 -8.961 1 98.62 104 ALA A C 1
ATOM 802 O O . ALA A 1 104 ? -8.531 -12.508 -8.922 1 98.62 104 ALA A O 1
ATOM 803 N N . ASN A 1 105 ? -8.18 -10.562 -10.133 1 98.69 105 ASN A N 1
ATOM 804 C CA . ASN A 1 105 ? -8.258 -11.203 -11.438 1 98.69 105 ASN A CA 1
ATOM 805 C C . ASN A 1 105 ? -7.09 -10.789 -12.336 1 98.69 105 ASN A C 1
ATOM 807 O O . ASN A 1 105 ? -6.848 -9.602 -12.539 1 98.69 105 ASN A O 1
ATOM 811 N N . VAL A 1 106 ? -6.449 -11.797 -12.867 1 98.56 106 VAL A N 1
ATOM 812 C CA . VAL A 1 106 ? -5.52 -11.492 -13.953 1 98.56 106 VAL A CA 1
ATOM 813 C C . VAL A 1 106 ? -6.289 -11.039 -15.188 1 98.56 106 VAL A C 1
ATOM 815 O O . VAL A 1 106 ? -7.207 -11.727 -15.641 1 98.56 106 VAL A O 1
ATOM 818 N N . VAL A 1 107 ? -5.832 -9.922 -15.789 1 98.81 107 VAL A N 1
ATOM 819 C CA . VAL A 1 107 ? -6.668 -9.367 -16.844 1 98.81 107 VAL A CA 1
ATOM 820 C C . VAL A 1 107 ? -5.836 -9.156 -18.109 1 98.81 107 VAL A C 1
ATOM 822 O O . VAL A 1 107 ? -6.367 -8.773 -19.156 1 98.81 107 VAL A O 1
ATOM 825 N N . GLY A 1 108 ? -4.547 -9.367 -17.984 1 97.88 108 GLY A N 1
ATOM 826 C CA . GLY A 1 108 ? -3.711 -9.18 -19.172 1 97.88 108 GLY A CA 1
ATOM 827 C C . GLY A 1 108 ? -2.295 -9.695 -18.984 1 97.88 108 GLY A C 1
ATOM 828 O O . GLY A 1 108 ? -1.841 -9.883 -17.859 1 97.88 108 GLY A O 1
ATOM 829 N N . GLU A 1 109 ? -1.696 -9.961 -20.141 1 97 109 GLU A N 1
ATOM 830 C CA . GLU A 1 109 ? -0.3 -10.383 -20.203 1 97 109 GLU A CA 1
ATOM 831 C C . GLU A 1 109 ? 0.386 -9.812 -21.438 1 97 109 GLU A C 1
ATOM 833 O O . GLU A 1 109 ? -0.194 -9.805 -22.531 1 97 109 GLU A O 1
ATOM 838 N N . LYS A 1 110 ? 1.431 -9.242 -21.266 1 97.44 110 LYS A N 1
ATOM 839 C CA . LYS A 1 110 ? 2.266 -8.75 -22.359 1 97.44 110 LYS A CA 1
ATOM 840 C C . LYS A 1 110 ? 3.738 -9.055 -22.094 1 97.44 110 LYS A C 1
ATOM 842 O O . LYS A 1 110 ? 4.367 -8.43 -21.234 1 97.44 110 LYS A O 1
ATOM 847 N N . GLY A 1 111 ? 4.301 -9.961 -22.922 1 96.44 111 GLY A N 1
ATOM 848 C CA . GLY A 1 111 ? 5.648 -10.422 -22.625 1 96.44 111 GLY A CA 1
ATOM 849 C C . GLY A 1 111 ? 5.77 -11.055 -21.25 1 96.44 111 GLY A C 1
ATOM 850 O O . GLY A 1 111 ? 5.043 -11.992 -20.922 1 96.44 111 GLY A O 1
ATOM 851 N N . ASN A 1 112 ? 6.648 -10.453 -20.453 1 97.38 112 ASN A N 1
ATOM 852 C CA . ASN A 1 112 ? 6.824 -10.992 -19.109 1 97.38 112 ASN A CA 1
ATOM 853 C C . ASN A 1 112 ? 6.082 -10.148 -18.078 1 97.38 112 ASN A C 1
ATOM 855 O O . ASN A 1 112 ? 6.41 -10.188 -16.891 1 97.38 112 ASN A O 1
ATOM 859 N N . LEU A 1 113 ? 5.141 -9.438 -18.594 1 98.44 113 LEU A N 1
ATOM 860 C CA . LEU A 1 113 ? 4.316 -8.625 -17.703 1 98.44 113 LEU A CA 1
ATOM 861 C C . LEU A 1 113 ? 2.904 -9.195 -17.609 1 98.44 113 LEU A C 1
ATOM 863 O O . LEU A 1 113 ? 2.318 -9.594 -18.609 1 98.44 113 LEU A O 1
ATOM 867 N N . VAL A 1 114 ? 2.439 -9.242 -16.375 1 98.5 114 VAL A N 1
ATOM 868 C CA . VAL A 1 114 ? 1.08 -9.703 -16.109 1 98.5 114 VAL A CA 1
ATOM 869 C C . VAL A 1 114 ? 0.32 -8.625 -15.328 1 98.5 114 VAL A C 1
ATOM 871 O O . VAL A 1 114 ? 0.853 -8.039 -14.383 1 98.5 114 VAL A O 1
ATOM 874 N N . SER A 1 115 ? -0.897 -8.375 -15.742 1 98.75 115 SER A N 1
ATOM 875 C CA . SER A 1 115 ? -1.724 -7.375 -15.07 1 98.75 115 SER A CA 1
ATOM 876 C C . SER A 1 115 ? -2.863 -8.031 -14.297 1 98.75 115 SER A C 1
ATOM 878 O O . SER A 1 115 ? -3.482 -8.984 -14.773 1 98.75 115 SER A O 1
ATOM 880 N N . VAL A 1 116 ? -3.113 -7.488 -13.117 1 98.81 116 VAL A N 1
ATOM 881 C CA . VAL A 1 116 ? -4.16 -7.992 -12.234 1 98.81 116 VAL A CA 1
ATOM 882 C C . VAL A 1 116 ? -5 -6.828 -11.719 1 98.81 116 VAL A C 1
ATOM 884 O O . VAL A 1 116 ? -4.473 -5.754 -11.414 1 98.81 116 VAL A O 1
ATOM 887 N N . VAL A 1 117 ? -6.297 -7.047 -11.656 1 98.94 117 VAL A N 1
ATOM 888 C CA . VAL A 1 117 ? -7.219 -6.082 -11.07 1 98.94 117 VAL A CA 1
ATOM 889 C C . VAL A 1 117 ? -7.844 -6.664 -9.805 1 98.94 117 VAL A C 1
ATOM 891 O O . VAL A 1 117 ? -8.211 -7.844 -9.773 1 98.94 117 VAL A O 1
ATOM 894 N N . I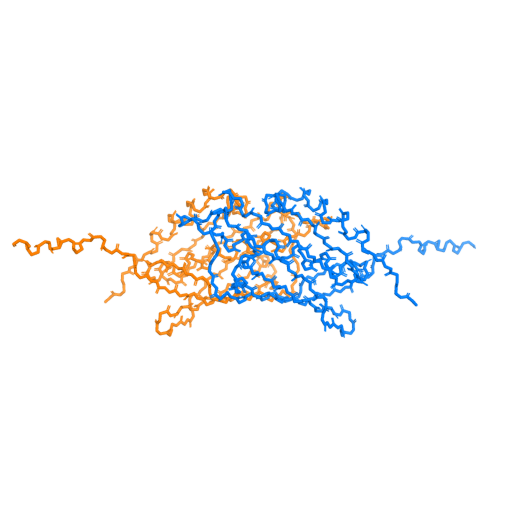LE A 1 118 ? -7.922 -5.875 -8.711 1 98.88 118 ILE A N 1
ATOM 895 C CA . ILE A 1 118 ? -8.516 -6.277 -7.438 1 98.88 118 ILE A CA 1
ATOM 896 C C . ILE A 1 118 ? -9.703 -5.375 -7.117 1 98.88 118 ILE A C 1
ATOM 898 O O . ILE A 1 118 ? -9.594 -4.148 -7.164 1 98.88 118 ILE A O 1
ATOM 902 N N . ASP A 1 119 ? -10.781 -5.977 -6.832 1 98.81 119 ASP A N 1
ATOM 903 C CA . ASP A 1 119 ? -11.992 -5.277 -6.422 1 98.81 119 ASP A CA 1
ATOM 904 C C . ASP A 1 119 ? -12.375 -5.629 -4.984 1 98.81 119 ASP A C 1
ATOM 906 O O . ASP A 1 119 ? -12.438 -6.809 -4.629 1 98.81 119 ASP A O 1
ATOM 910 N N . ILE A 1 120 ? -12.617 -4.59 -4.195 1 98.81 120 ILE A N 1
ATOM 911 C CA . ILE A 1 120 ? -13.125 -4.785 -2.844 1 98.81 120 ILE A CA 1
ATOM 912 C C . ILE A 1 120 ? -14.484 -4.094 -2.699 1 98.81 120 ILE A C 1
ATOM 914 O O . ILE A 1 120 ? -14.617 -2.906 -2.998 1 98.81 120 ILE A O 1
ATOM 918 N N . LYS A 1 121 ? -15.438 -4.863 -2.23 1 98.75 121 LYS A N 1
ATOM 919 C CA . LYS A 1 121 ? -16.781 -4.363 -2.004 1 98.75 121 LYS A CA 1
ATOM 920 C C . LYS A 1 121 ? -17.297 -4.773 -0.626 1 98.75 121 LYS A C 1
ATOM 922 O O . LYS A 1 121 ? -16.922 -5.816 -0.099 1 98.75 121 LYS A O 1
ATOM 927 N N . LYS A 1 122 ? -18.172 -3.93 -0.158 1 98.31 122 LYS A N 1
ATOM 928 C CA . LYS A 1 122 ? -18.906 -4.375 1.021 1 98.31 122 LYS A CA 1
ATOM 929 C C . LYS A 1 122 ? -19.828 -5.551 0.688 1 98.31 122 LYS A C 1
ATOM 931 O O . LYS A 1 122 ? -20.531 -5.527 -0.318 1 98.31 122 LYS A O 1
ATOM 936 N N . LYS A 1 123 ? -19.766 -6.602 1.375 1 95.31 123 LYS A N 1
ATOM 937 C CA . LYS A 1 123 ? -20.484 -7.828 1.053 1 95.31 123 LYS A CA 1
ATOM 938 C C . LYS A 1 123 ? -22 -7.605 1.075 1 95.31 123 LYS A C 1
ATOM 940 O O . LYS A 1 123 ? -22.703 -8.062 0.181 1 95.31 123 LYS A O 1
ATOM 945 N N . GLY A 1 124 ? -22.609 -6.816 1.984 1 90.75 124 GLY A N 1
ATOM 946 C CA . GLY A 1 124 ? -24.047 -6.59 2.068 1 90.75 124 GLY A CA 1
ATOM 947 C C . GLY A 1 124 ? -24.562 -5.633 1.01 1 90.75 124 GLY A C 1
ATOM 948 O O . GLY A 1 124 ? -25.375 -6.016 0.162 1 90.75 124 GLY A O 1
ATOM 949 N N . SER A 1 125 ? -24.031 -4.543 0.771 1 96 125 SER A N 1
ATOM 950 C CA . SER A 1 125 ? -24.531 -3.463 -0.076 1 96 125 SER A CA 1
ATOM 951 C C . SER A 1 125 ? -23.906 -3.51 -1.462 1 96 125 SER A C 1
ATOM 953 O O . SER A 1 125 ? -24.406 -2.887 -2.4 1 96 125 SER A O 1
ATOM 955 N N . LYS A 1 126 ? -22.812 -4.191 -1.637 1 97.44 126 LYS A N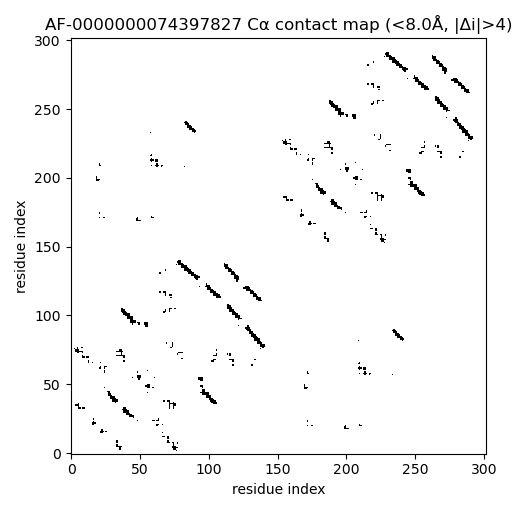 1
ATOM 956 C CA . LYS A 1 126 ? -22.031 -4.258 -2.863 1 97.44 126 LYS A CA 1
ATOM 957 C C . LYS A 1 126 ? -21.422 -2.9 -3.199 1 97.44 126 LYS A C 1
ATOM 959 O O . LYS A 1 126 ? -20.953 -2.688 -4.316 1 97.44 126 LYS A O 1
ATOM 964 N N . GLU A 1 127 ? -21.406 -2.084 -2.146 1 98.31 127 GLU A N 1
ATOM 965 C CA . GLU A 1 127 ? -20.75 -0.794 -2.326 1 98.31 127 GLU A CA 1
ATOM 966 C C . GLU A 1 127 ? -19.25 -0.971 -2.596 1 98.31 127 GLU A C 1
ATOM 968 O O . GLU A 1 127 ? -18.562 -1.683 -1.861 1 98.31 127 GLU A O 1
ATOM 973 N N . LYS A 1 128 ? -18.797 -0.285 -3.686 1 98.75 128 LYS A N 1
ATOM 974 C CA . LYS A 1 128 ? -17.391 -0.358 -4.023 1 98.75 128 LYS A CA 1
ATOM 975 C C . LYS A 1 128 ? -16.531 0.394 -3 1 98.75 128 LYS A C 1
ATOM 977 O O . LYS A 1 128 ? -16.844 1.534 -2.648 1 98.75 128 LYS A O 1
ATOM 982 N N . VAL A 1 129 ? -15.508 -0.26 -2.502 1 98.75 129 VAL A N 1
ATOM 983 C CA . VAL A 1 129 ? -14.602 0.373 -1.55 1 98.75 129 VAL A CA 1
ATOM 984 C C . VAL A 1 129 ? -13.32 0.808 -2.264 1 98.75 129 VAL A C 1
ATOM 986 O O . VAL A 1 129 ? -12.938 1.98 -2.213 1 98.75 129 VAL A O 1
ATOM 989 N N . VAL A 1 130 ? -12.703 -0.12 -2.967 1 98.81 130 VAL A N 1
ATOM 990 C CA . VAL A 1 130 ? -11.438 0.187 -3.627 1 98.81 130 VAL A CA 1
ATOM 991 C C . VAL A 1 130 ? -11.281 -0.686 -4.867 1 98.81 130 VAL A C 1
ATOM 993 O O . VAL A 1 130 ? -11.703 -1.844 -4.883 1 98.81 130 VAL A O 1
ATOM 996 N N . VAL A 1 131 ? -10.68 -0.089 -5.93 1 98.88 131 VAL A N 1
ATOM 997 C CA . VAL A 1 131 ? -10.164 -0.832 -7.078 1 98.88 131 VAL A CA 1
ATOM 998 C C . VAL A 1 131 ? -8.648 -0.698 -7.141 1 98.88 131 VAL A C 1
ATOM 1000 O O . VAL A 1 131 ? -8.109 0.415 -7.141 1 98.88 131 VAL A O 1
ATOM 1003 N N . GLY A 1 132 ? -8.008 -1.798 -7.113 1 98.69 132 GLY A N 1
ATOM 1004 C CA . GLY A 1 132 ? -6.562 -1.855 -7.297 1 98.69 132 GLY A CA 1
ATOM 1005 C C . GLY A 1 132 ? -6.152 -2.463 -8.625 1 98.69 132 GLY A C 1
ATOM 1006 O O . GLY A 1 132 ? -6.898 -3.252 -9.211 1 98.69 132 GLY A O 1
ATOM 1007 N N . LYS A 1 133 ? -5.012 -2.064 -9.055 1 98.69 133 LYS A N 1
ATOM 1008 C CA . LYS A 1 133 ? -4.398 -2.639 -10.25 1 98.69 133 LYS A CA 1
ATOM 1009 C C . LYS A 1 133 ? -2.885 -2.76 -10.086 1 98.69 133 LYS A C 1
ATOM 1011 O O . LYS A 1 133 ? -2.236 -1.852 -9.562 1 98.69 133 LYS A O 1
ATOM 1016 N N . GLN A 1 134 ? -2.365 -3.857 -10.57 1 98.75 134 GLN A N 1
ATOM 1017 C CA . GLN A 1 134 ? -0.917 -4.039 -10.531 1 98.75 134 GLN A CA 1
ATOM 1018 C C . GLN A 1 134 ? -0.407 -4.645 -11.836 1 98.75 134 GLN A C 1
ATOM 1020 O O . GLN A 1 134 ? -1.075 -5.484 -12.445 1 98.75 134 GLN A O 1
ATOM 1025 N N . TRP A 1 135 ? 0.718 -4.133 -12.273 1 98.75 135 TRP A N 1
ATOM 1026 C CA . TRP A 1 135 ? 1.568 -4.82 -13.234 1 98.75 135 TRP A CA 1
ATOM 1027 C C . TRP A 1 135 ? 2.758 -5.477 -12.547 1 98.75 135 TRP A C 1
ATOM 1029 O O . TRP A 1 135 ? 3.42 -4.855 -11.711 1 98.75 135 TRP A O 1
ATOM 1039 N N . MET A 1 136 ? 2.957 -6.727 -12.891 1 98.38 136 MET A N 1
ATOM 1040 C CA . MET A 1 136 ? 4.07 -7.465 -12.297 1 98.38 136 MET A CA 1
ATOM 1041 C C . MET A 1 136 ? 4.926 -8.117 -13.375 1 98.38 136 MET A C 1
ATOM 1043 O O . MET A 1 136 ? 4.406 -8.625 -14.367 1 98.38 136 MET A O 1
ATOM 1047 N N . ARG A 1 137 ? 6.199 -8.008 -13.211 1 98.19 137 ARG A N 1
ATOM 1048 C CA . ARG A 1 137 ? 7.125 -8.781 -14.023 1 98.19 137 ARG A CA 1
ATOM 1049 C C . ARG A 1 137 ? 7.258 -10.203 -13.492 1 98.19 137 ARG A C 1
ATOM 1051 O O . ARG A 1 137 ? 7.43 -10.414 -12.289 1 98.19 137 ARG A O 1
ATOM 1058 N N . VAL A 1 138 ? 7.156 -11.188 -14.391 1 96.5 138 VAL A N 1
ATOM 1059 C CA . VAL A 1 138 ? 7.23 -12.586 -13.969 1 96.5 138 VAL A CA 1
ATOM 1060 C C . VAL A 1 138 ? 8.5 -13.219 -14.523 1 96.5 138 VAL A C 1
ATOM 1062 O O . VAL A 1 138 ? 8.859 -13.008 -15.688 1 96.5 138 VAL A O 1
ATOM 1065 N N . THR A 1 139 ? 9.203 -13.906 -13.625 1 94.44 139 THR A N 1
ATOM 1066 C CA . THR A 1 139 ? 10.422 -14.609 -13.992 1 94.44 139 THR A CA 1
ATOM 1067 C C . THR A 1 139 ? 10.391 -16.047 -13.492 1 94.44 139 THR A C 1
ATOM 1069 O O . THR A 1 139 ? 10.117 -16.297 -12.312 1 94.44 139 THR A O 1
ATOM 1072 N N . PRO A 1 140 ? 10.648 -16.984 -14.43 1 89.06 140 PRO A N 1
ATOM 1073 C CA . PRO A 1 140 ? 10.641 -18.391 -14 1 89.06 140 PRO A CA 1
ATOM 1074 C C . PRO A 1 140 ? 11.633 -18.656 -12.867 1 89.06 140 PRO A C 1
ATOM 1076 O O . PRO A 1 140 ? 12.68 -18.016 -12.781 1 89.06 140 PRO A O 1
ATOM 1079 N N . PHE A 1 141 ? 11.266 -19.516 -12 1 82.75 141 PHE A N 1
ATOM 1080 C CA . PHE A 1 141 ? 12.148 -19.906 -10.914 1 82.75 141 PHE A CA 1
ATOM 1081 C C . PHE A 1 141 ? 13.438 -20.516 -11.453 1 82.75 141 PHE A C 1
ATOM 1083 O O . PHE A 1 141 ? 13.422 -21.203 -12.477 1 82.75 141 PHE A O 1
ATOM 1090 N N . LYS A 1 142 ? 14.664 -19.984 -11.219 1 68.75 142 LYS A N 1
ATOM 1091 C CA . LYS A 1 142 ? 15.914 -20.578 -11.688 1 68.75 142 LYS A CA 1
ATOM 1092 C C . LYS A 1 142 ? 15.93 -22.094 -11.469 1 68.75 142 LYS A C 1
ATOM 1094 O O . LYS A 1 142 ? 15.602 -22.562 -10.383 1 68.75 142 LYS A O 1
ATOM 1099 N N . ASN A 1 143 ? 15.578 -22.859 -12.562 1 55.38 143 ASN A N 1
ATOM 1100 C CA . ASN A 1 143 ? 15.844 -24.297 -12.508 1 55.38 143 ASN A CA 1
ATOM 1101 C C . ASN A 1 143 ? 17.297 -24.578 -12.148 1 55.38 143 ASN A C 1
ATOM 1103 O O . ASN A 1 143 ? 18.219 -24.109 -12.82 1 55.38 143 ASN A O 1
ATOM 1107 N N . LEU A 1 144 ? 17.625 -24.656 -10.914 1 47 144 LEU A N 1
ATOM 1108 C CA . LEU A 1 144 ? 18.938 -25.219 -10.633 1 47 144 LEU A CA 1
ATOM 1109 C C . LEU A 1 144 ? 19.172 -26.484 -11.445 1 47 144 LEU A C 1
ATOM 1111 O O . LEU A 1 144 ? 20.125 -27.234 -11.188 1 47 144 LEU A O 1
ATOM 1115 N N . GLN A 1 145 ? 18.344 -27.016 -12.359 1 41.44 145 GLN A N 1
ATOM 1116 C CA . GLN A 1 145 ? 18.75 -28.297 -12.945 1 41.44 145 GLN A CA 1
ATOM 1117 C C . GLN A 1 145 ? 19.953 -28.109 -13.852 1 41.44 145 GLN A C 1
ATOM 1119 O O . GLN A 1 145 ? 20.5 -29.094 -14.367 1 41.44 145 GLN A O 1
ATOM 1124 N N . ALA A 1 146 ? 20.141 -27.078 -14.633 1 41.81 146 ALA A N 1
ATOM 1125 C CA . ALA A 1 146 ? 21.016 -27.359 -15.766 1 41.81 146 ALA A CA 1
ATOM 1126 C C . ALA A 1 146 ? 22.438 -27.688 -15.289 1 41.81 146 ALA A C 1
ATOM 1128 O O . ALA A 1 146 ? 23.297 -26.797 -15.211 1 41.81 146 ALA A O 1
ATOM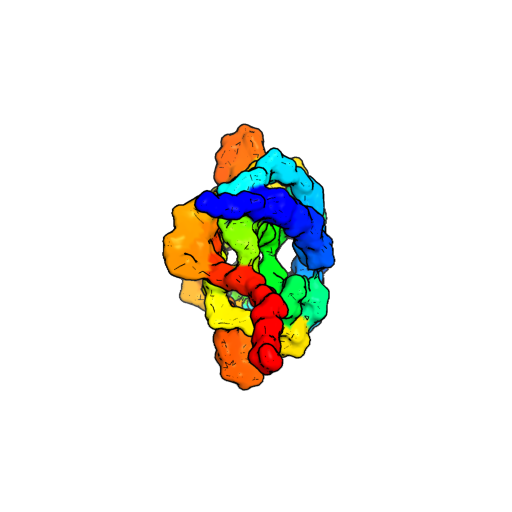 1129 N N . GLY A 1 147 ? 22.656 -28.203 -14.109 1 35.91 147 GLY A N 1
ATOM 1130 C CA . GLY A 1 147 ? 23.938 -28.875 -14.078 1 35.91 147 GLY A CA 1
ATOM 1131 C C . GLY A 1 147 ? 24.078 -29.938 -15.148 1 35.91 147 GLY A C 1
ATOM 1132 O O . GLY A 1 147 ? 23.672 -31.094 -14.953 1 35.91 147 GLY A O 1
ATOM 1133 N N . LYS A 1 148 ? 23.734 -29.938 -16.438 1 37.94 148 LYS A N 1
ATOM 1134 C CA . LYS A 1 148 ? 24.375 -30.844 -17.391 1 37.94 148 LYS A CA 1
ATOM 1135 C C . LYS A 1 148 ? 25.875 -30.906 -17.141 1 37.94 148 LYS A C 1
ATOM 1137 O O . LYS A 1 148 ? 26.578 -29.891 -17.203 1 37.94 148 LYS A O 1
ATOM 1142 N N . SER A 1 149 ? 26.406 -31.781 -16.203 1 35.81 149 SER A N 1
ATOM 1143 C CA . SER A 1 149 ? 27.75 -32.375 -16.234 1 35.81 149 SER A CA 1
ATOM 1144 C C . SER A 1 149 ? 28.172 -32.688 -17.672 1 35.81 149 SER A C 1
ATOM 1146 O O . SER A 1 149 ? 27.531 -33.5 -18.344 1 35.81 149 SER A O 1
ATOM 1148 N N . LYS A 1 150 ? 28.453 -31.844 -18.562 1 33.5 150 LYS A N 1
ATOM 1149 C CA . LYS A 1 150 ? 29.422 -32.219 -19.578 1 33.5 150 LYS A CA 1
ATOM 1150 C C . LYS A 1 150 ? 30.609 -32.969 -18.969 1 33.5 150 LYS A C 1
ATOM 1152 O O . LYS A 1 150 ? 31.438 -32.344 -18.281 1 33.5 150 LYS A O 1
ATOM 1157 N N . LEU A 1 151 ? 30.516 -34.094 -18.234 1 25.45 151 LEU A N 1
ATOM 1158 C CA . LEU A 1 151 ? 31.5 -35.094 -18.547 1 25.45 151 LEU A CA 1
ATOM 1159 C C . LEU A 1 151 ? 31.156 -35.812 -19.859 1 25.45 151 LEU A C 1
ATOM 1161 O O . LEU A 1 151 ? 29.984 -36 -20.188 1 25.45 151 LEU A O 1
ATOM 1165 N N . MET B 1 1 ? -1.621 33.938 6.16 1 50.53 1 MET B N 1
ATOM 1166 C CA . MET B 1 1 ? -0.43 33.156 6.484 1 50.53 1 MET B CA 1
ATOM 1167 C C . MET B 1 1 ? -0.794 31.703 6.785 1 50.53 1 MET B C 1
ATOM 1169 O O . MET B 1 1 ? -1.743 31.438 7.523 1 50.53 1 MET B O 1
ATOM 1173 N N . LYS B 1 2 ? -0.263 30.75 6.031 1 67.81 2 LYS B N 1
ATOM 1174 C CA . LYS B 1 2 ? -0.692 29.391 6.301 1 67.81 2 LYS B CA 1
ATOM 1175 C C . LYS B 1 2 ? -0.17 28.906 7.652 1 67.81 2 LYS B C 1
ATOM 1177 O O . LYS B 1 2 ? 0.948 29.234 8.047 1 67.81 2 LYS B O 1
ATOM 1182 N N . VAL B 1 3 ? -0.963 28.453 8.562 1 82.62 3 VAL B N 1
ATOM 1183 C CA . VAL B 1 3 ? -0.567 27.859 9.828 1 82.62 3 VAL B CA 1
ATOM 1184 C C . VAL B 1 3 ? 0.396 26.703 9.57 1 82.62 3 VAL B C 1
ATOM 1186 O O . VAL B 1 3 ? 0.182 25.891 8.664 1 82.62 3 VAL B O 1
ATOM 1189 N N . ASP B 1 4 ? 1.522 26.75 10.211 1 84.5 4 ASP B N 1
ATOM 1190 C CA . ASP B 1 4 ? 2.543 25.719 10.086 1 84.5 4 ASP B CA 1
ATOM 1191 C C . ASP B 1 4 ? 2.264 24.547 11.023 1 84.5 4 ASP B C 1
ATOM 1193 O O . ASP B 1 4 ? 2.48 24.656 12.234 1 84.5 4 ASP B O 1
ATOM 1197 N N . TYR B 1 5 ? 1.854 23.469 10.516 1 87.5 5 TYR B N 1
ATOM 1198 C CA . TYR B 1 5 ? 1.53 22.281 11.312 1 87.5 5 TYR B CA 1
ATOM 1199 C C . TYR B 1 5 ? 2.688 21.297 11.312 1 87.5 5 TYR B C 1
ATOM 1201 O O . TYR B 1 5 ? 2.492 20.094 11.562 1 87.5 5 TYR B O 1
ATOM 1209 N N . SER B 1 6 ? 3.871 21.688 10.984 1 89.56 6 SER B N 1
ATOM 1210 C CA . SER B 1 6 ? 5.012 20.781 10.859 1 89.56 6 SER B CA 1
ATOM 1211 C C . SER B 1 6 ? 5.301 20.062 12.18 1 89.56 6 SER B C 1
ATOM 1213 O O . SER B 1 6 ? 5.594 18.875 12.188 1 89.56 6 SER B O 1
ATOM 1215 N N . LYS B 1 7 ? 5.184 20.812 13.25 1 88.5 7 LYS B N 1
ATOM 1216 C CA . LYS B 1 7 ? 5.422 20.203 14.555 1 88.5 7 LYS B CA 1
ATOM 1217 C C . LYS B 1 7 ? 4.363 19.141 14.867 1 88.5 7 LYS B C 1
ATOM 1219 O O . LYS B 1 7 ? 4.684 18.062 15.352 1 88.5 7 LYS B O 1
ATOM 1224 N N . ALA B 1 8 ? 3.176 19.5 14.578 1 86.88 8 ALA B N 1
ATOM 1225 C CA . ALA B 1 8 ? 2.078 18.562 14.773 1 86.88 8 ALA B CA 1
ATOM 1226 C C . ALA B 1 8 ? 2.236 17.344 13.875 1 86.88 8 ALA B C 1
ATOM 1228 O O . ALA B 1 8 ? 1.959 16.219 14.297 1 86.88 8 ALA B O 1
ATOM 1229 N N . ALA B 1 9 ? 2.654 17.484 12.719 1 87.94 9 ALA B N 1
ATOM 1230 C CA . ALA B 1 9 ? 2.863 16.375 11.781 1 87.94 9 ALA B CA 1
ATOM 1231 C C . ALA B 1 9 ? 3.953 15.43 12.281 1 87.94 9 ALA B C 1
ATOM 1233 O O . ALA B 1 9 ? 3.818 14.211 12.18 1 87.94 9 ALA B O 1
ATOM 1234 N N . LYS B 1 10 ? 5 16 12.758 1 85.88 10 LYS B N 1
ATOM 1235 C CA . LYS B 1 10 ? 6.078 15.188 13.32 1 85.88 10 LYS B CA 1
ATOM 1236 C C . LYS B 1 10 ? 5.57 14.312 14.453 1 85.88 10 LYS B C 1
ATOM 1238 O O . LYS B 1 10 ? 5.859 13.109 14.5 1 85.88 10 LYS B O 1
ATOM 1243 N N . LYS B 1 11 ? 4.785 14.922 15.289 1 82.81 11 LYS B N 1
ATOM 1244 C CA . LYS B 1 11 ? 4.211 14.18 16.406 1 82.81 11 LYS B CA 1
ATOM 1245 C C . LYS B 1 11 ? 3.268 13.086 15.922 1 82.81 11 LYS B C 1
ATOM 1247 O O . LYS B 1 11 ? 3.254 11.984 16.469 1 82.81 11 LYS B O 1
ATOM 1252 N N . TRP B 1 12 ? 2.504 13.453 14.938 1 78.94 12 TRP B N 1
ATOM 1253 C CA . TRP B 1 12 ? 1.582 12.492 14.344 1 78.94 12 TRP B CA 1
ATOM 1254 C C . TRP B 1 12 ? 2.336 11.281 13.797 1 78.94 12 TRP B C 1
ATOM 1256 O O . TRP B 1 12 ? 1.961 10.133 14.062 1 78.94 12 TRP B O 1
ATOM 1266 N N . LEU B 1 13 ? 3.375 11.492 13.055 1 81.38 13 LEU B N 1
ATOM 1267 C CA . LEU B 1 13 ? 4.176 10.422 12.461 1 81.38 13 LEU B CA 1
ATOM 1268 C C . LEU B 1 13 ? 4.812 9.555 13.539 1 81.38 13 LEU B C 1
ATOM 1270 O O . LEU B 1 13 ? 4.844 8.328 13.414 1 81.38 13 LEU B O 1
ATOM 1274 N N . GLU B 1 14 ? 5.18 10.211 14.547 1 78.75 14 GLU B N 1
ATOM 1275 C CA . GLU B 1 14 ? 5.816 9.492 15.648 1 78.75 14 GLU B CA 1
ATOM 1276 C C . GLU B 1 14 ? 4.801 8.656 16.422 1 78.75 14 GLU B C 1
ATOM 1278 O O . GLU B 1 14 ? 5.141 7.605 16.969 1 78.75 14 GLU B O 1
ATOM 1283 N N . ASN B 1 15 ? 3.527 9.102 16.312 1 74.44 15 ASN B N 1
ATOM 1284 C CA . ASN B 1 15 ? 2.469 8.383 17.016 1 74.44 15 ASN B CA 1
ATOM 1285 C C . ASN B 1 15 ? 1.839 7.305 16.141 1 74.44 15 ASN B C 1
ATOM 1287 O O . ASN B 1 15 ? 1.108 6.445 16.641 1 74.44 15 ASN B O 1
ATOM 1291 N N . SER B 1 16 ? 1.947 7.531 14.852 1 70 16 SER B N 1
ATOM 1292 C CA . SER B 1 16 ? 1.422 6.512 13.953 1 70 16 SER B CA 1
ATOM 1293 C C . SER B 1 16 ? 1.897 5.117 14.352 1 70 16 SER B C 1
ATOM 1295 O O . SER B 1 16 ? 1.219 4.125 14.086 1 70 16 SER B O 1
ATOM 1297 N N . SER B 1 17 ? 2.922 5.059 15.031 1 64.69 17 SER B N 1
ATOM 1298 C CA . SER B 1 17 ? 3.486 3.812 15.547 1 64.69 17 SER B CA 1
ATOM 1299 C C . SER B 1 17 ? 2.52 3.117 16.5 1 64.69 17 SER B C 1
ATOM 1301 O O . SER B 1 17 ? 2.693 1.938 16.812 1 64.69 17 SER B O 1
ATOM 1303 N N . MET B 1 18 ? 1.442 3.816 16.656 1 68.06 18 MET B N 1
ATOM 1304 C CA . MET B 1 18 ? 0.519 3.213 17.625 1 68.06 18 MET B CA 1
ATOM 1305 C C . MET B 1 18 ? -0.365 2.172 16.938 1 68.06 18 MET B C 1
ATOM 1307 O O . MET B 1 18 ? -0.911 1.288 17.609 1 68.06 18 MET B O 1
ATOM 1311 N N . VAL B 1 19 ? -0.52 2.381 15.609 1 77.19 19 VAL B N 1
ATOM 1312 C CA . VAL B 1 19 ? -1.172 1.296 14.883 1 77.19 19 VAL B CA 1
ATOM 1313 C C . VAL B 1 19 ? -0.175 0.166 14.641 1 77.19 19 VAL B C 1
ATOM 1315 O O . VAL B 1 19 ? 0.937 0.404 14.156 1 77.19 19 VAL B O 1
ATOM 1318 N N . GLN B 1 20 ? -0.504 -0.98 15.039 1 83.94 20 GLN B N 1
ATOM 1319 C CA . GLN B 1 20 ? 0.408 -2.119 15.039 1 83.94 20 GLN B CA 1
ATOM 1320 C C . GLN B 1 20 ? 1.098 -2.273 13.688 1 83.94 20 GLN B C 1
ATOM 1322 O O . GLN B 1 20 ? 2.314 -2.457 13.625 1 83.94 20 GLN B O 1
ATOM 1327 N N . LEU B 1 21 ? 0.302 -2.092 12.656 1 89.31 21 LEU B N 1
ATOM 1328 C CA . LEU B 1 21 ? 0.865 -2.266 11.32 1 89.31 21 LEU B CA 1
ATOM 1329 C C . LEU B 1 21 ? 1.864 -1.157 11.008 1 89.31 21 LEU B C 1
ATOM 1331 O O . LEU B 1 21 ? 2.969 -1.43 10.531 1 89.31 21 LEU B O 1
ATOM 1335 N N . ASP B 1 22 ? 1.507 0.079 11.297 1 91.5 22 ASP B N 1
ATOM 1336 C CA . ASP B 1 22 ? 2.393 1.218 11.07 1 91.5 22 ASP B CA 1
ATOM 1337 C C . ASP B 1 22 ? 3.645 1.117 11.945 1 91.5 22 ASP B C 1
ATOM 1339 O O . ASP B 1 22 ? 4.75 1.403 11.484 1 91.5 22 ASP B O 1
ATOM 1343 N N . GLY B 1 23 ? 3.4 0.704 13.156 1 89.56 23 GLY B N 1
ATOM 1344 C CA . GLY B 1 23 ? 4.531 0.515 14.047 1 89.56 23 GLY B CA 1
ATOM 1345 C C . GLY B 1 23 ? 5.551 -0.477 13.516 1 89.56 23 GLY B C 1
ATOM 1346 O O . GLY B 1 23 ? 6.758 -0.248 13.617 1 89.56 23 GLY B O 1
ATOM 1347 N N . LEU B 1 24 ? 5.016 -1.483 12.945 1 90.25 24 LEU B N 1
ATOM 1348 C CA . LEU B 1 24 ? 5.891 -2.508 12.375 1 90.25 24 LEU B CA 1
ATOM 1349 C C . LEU B 1 24 ? 6.613 -1.985 11.141 1 90.25 24 LEU B C 1
ATOM 1351 O O . LEU B 1 24 ? 7.816 -2.207 10.984 1 90.25 24 LEU B O 1
ATOM 1355 N N . ALA B 1 25 ? 5.953 -1.246 10.32 1 92.31 25 ALA B N 1
ATOM 1356 C CA . ALA B 1 25 ? 6.504 -0.789 9.047 1 92.31 25 ALA B CA 1
ATOM 1357 C C . ALA B 1 25 ? 7.453 0.388 9.25 1 92.31 25 ALA B C 1
ATOM 1359 O O . ALA B 1 25 ? 8.383 0.59 8.461 1 92.31 25 ALA B O 1
ATOM 1360 N N . LEU B 1 26 ? 7.273 1.119 10.281 1 91.44 26 LEU B N 1
ATOM 1361 C CA . LEU B 1 26 ? 8.008 2.365 10.477 1 91.44 26 LEU B CA 1
ATOM 1362 C C . LEU B 1 26 ? 9.125 2.186 11.5 1 91.44 26 LEU B C 1
ATOM 1364 O O . LEU B 1 26 ? 9.914 3.105 11.734 1 91.44 26 LEU B O 1
ATOM 1368 N N . GLN B 1 27 ? 9.164 1.014 11.977 1 88.75 27 GLN B N 1
ATOM 1369 C CA . GLN B 1 27 ? 10.172 0.79 13.008 1 88.75 27 GLN B CA 1
ATOM 1370 C C . GLN B 1 27 ? 11.578 1.06 12.477 1 88.75 27 GLN B C 1
ATOM 1372 O O . GLN B 1 27 ? 11.977 0.492 11.461 1 88.75 27 GLN B O 1
ATOM 1377 N N . GLY B 1 28 ? 12.305 1.951 13.133 1 84.94 28 GLY B N 1
ATOM 1378 C CA . GLY B 1 28 ? 13.68 2.244 12.766 1 84.94 28 GLY B CA 1
ATOM 1379 C C . GLY B 1 28 ? 13.805 3.42 11.812 1 84.94 28 GLY B C 1
ATOM 1380 O O . GLY B 1 28 ? 14.914 3.762 11.383 1 84.94 28 GLY B O 1
ATOM 1381 N N . ILE B 1 29 ? 12.742 4.031 11.547 1 90.38 29 ILE B N 1
ATOM 1382 C CA . ILE B 1 29 ? 12.789 5.191 10.656 1 90.38 29 ILE B CA 1
ATOM 1383 C C . ILE B 1 29 ? 13.438 6.371 11.383 1 90.38 29 ILE B C 1
ATOM 1385 O O . ILE B 1 29 ? 13.219 6.562 12.586 1 90.38 29 ILE B O 1
ATOM 1389 N N . ARG B 1 30 ? 14.203 7.148 10.68 1 92.88 30 ARG B N 1
ATOM 1390 C CA . ARG B 1 30 ? 14.805 8.375 11.188 1 92.88 30 ARG B CA 1
ATOM 1391 C C . ARG B 1 30 ? 14.297 9.594 10.422 1 92.88 30 ARG B C 1
ATOM 1393 O O . ARG B 1 30 ? 14.641 9.781 9.258 1 92.88 30 ARG B O 1
ATOM 1400 N N . ILE B 1 31 ? 13.578 10.422 11.125 1 92 31 ILE B N 1
ATOM 1401 C CA . ILE B 1 31 ? 13.055 11.633 10.5 1 92 31 ILE B CA 1
ATOM 1402 C C . ILE B 1 31 ? 14.148 12.688 10.43 1 92 31 ILE B C 1
ATOM 1404 O O . ILE B 1 31 ? 14.711 13.086 11.453 1 92 31 ILE B O 1
ATOM 1408 N N . ASP B 1 32 ? 14.422 13.156 9.273 1 93.5 32 ASP B N 1
ATOM 1409 C CA . ASP B 1 32 ? 15.477 14.133 9.055 1 93.5 32 ASP B CA 1
ATOM 1410 C C . ASP B 1 32 ? 14.922 15.555 9.047 1 93.5 32 ASP B C 1
ATOM 1412 O O . ASP B 1 32 ? 15.516 16.469 9.625 1 93.5 32 ASP B O 1
ATOM 1416 N N . ARG B 1 33 ? 13.805 15.664 8.352 1 94.31 33 ARG B N 1
ATOM 1417 C CA . ARG B 1 33 ? 13.258 17 8.148 1 94.31 33 ARG B CA 1
ATOM 1418 C C . ARG B 1 33 ? 11.742 16.953 8.023 1 94.31 33 ARG B C 1
ATOM 1420 O O . ARG B 1 33 ? 11.188 16.078 7.367 1 94.31 33 ARG B O 1
ATOM 1427 N N . VAL B 1 34 ? 11.148 17.875 8.766 1 95.31 34 VAL B N 1
ATOM 1428 C CA . VAL B 1 34 ? 9.711 18.094 8.609 1 95.31 34 VAL B CA 1
ATOM 1429 C C . VAL B 1 34 ? 9.453 19.594 8.398 1 95.31 34 VAL B C 1
ATOM 1431 O O . VAL B 1 34 ? 9.789 20.406 9.25 1 95.31 34 VAL B O 1
ATOM 1434 N N . GLU B 1 35 ? 8.93 19.938 7.258 1 96.12 35 GLU B N 1
ATOM 1435 C CA . GLU B 1 35 ? 8.469 21.281 6.91 1 96.12 35 GLU B CA 1
ATOM 1436 C C . GLU B 1 35 ? 7.043 21.234 6.363 1 96.12 35 GLU B C 1
ATOM 1438 O O . GLU B 1 35 ? 6.461 20.172 6.199 1 96.12 35 GLU B O 1
ATOM 1443 N N . ILE B 1 36 ? 6.508 22.438 6.164 1 95.94 36 ILE B N 1
ATOM 1444 C CA . ILE B 1 36 ? 5.172 22.484 5.57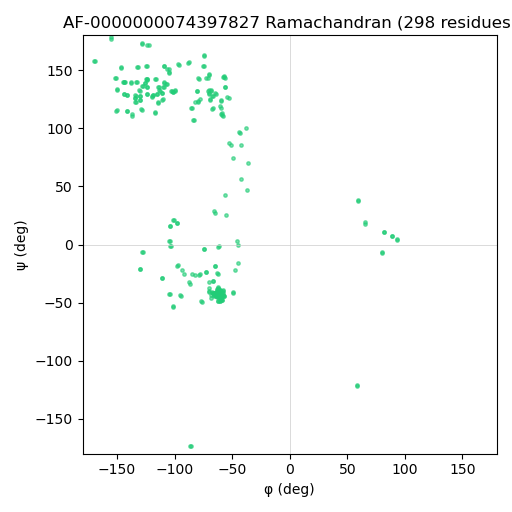4 1 95.94 36 ILE B CA 1
ATOM 1445 C C . ILE B 1 36 ? 5.176 21.797 4.219 1 95.94 36 ILE B C 1
ATOM 1447 O O . ILE B 1 36 ? 5.824 22.25 3.275 1 95.94 36 ILE B O 1
ATOM 1451 N N . GLY B 1 37 ? 4.531 20.703 4.168 1 97.5 37 GLY B N 1
ATOM 1452 C CA . GLY B 1 37 ? 4.348 19.969 2.92 1 97.5 37 GLY B CA 1
ATOM 1453 C C . GLY B 1 37 ? 5.535 19.109 2.555 1 97.5 37 GLY B C 1
ATOM 1454 O O . GLY B 1 37 ? 5.637 18.625 1.423 1 97.5 37 GLY B O 1
ATOM 1455 N N . LEU B 1 38 ? 6.477 18.953 3.506 1 98 38 LEU B N 1
ATOM 1456 C CA . LEU B 1 38 ? 7.699 18.219 3.189 1 98 38 LEU B CA 1
ATOM 1457 C C . LEU B 1 38 ? 8.133 17.359 4.371 1 98 38 LEU B C 1
ATOM 1459 O O . LEU B 1 38 ? 8.258 17.844 5.492 1 98 38 LEU B O 1
ATOM 1463 N N . ILE B 1 39 ? 8.383 16.062 4.086 1 97.56 39 ILE B N 1
ATOM 1464 C CA . ILE B 1 39 ? 8.992 15.164 5.055 1 97.56 39 ILE B CA 1
ATOM 1465 C C . ILE B 1 39 ? 10.156 14.422 4.406 1 97.56 39 ILE B C 1
ATOM 1467 O O . ILE B 1 39 ? 10.031 13.906 3.293 1 97.56 39 ILE B O 1
ATOM 1471 N N . ARG B 1 40 ? 11.266 14.398 5.102 1 97.5 40 ARG B N 1
ATOM 1472 C CA . ARG B 1 40 ? 12.43 13.625 4.688 1 97.5 40 ARG B CA 1
ATOM 1473 C C . ARG B 1 40 ? 12.891 12.688 5.793 1 97.5 40 ARG B C 1
ATOM 1475 O O . ARG B 1 40 ? 12.906 13.062 6.969 1 97.5 40 ARG B O 1
ATOM 1482 N N . CYS B 1 41 ? 13.234 11.547 5.352 1 96.19 41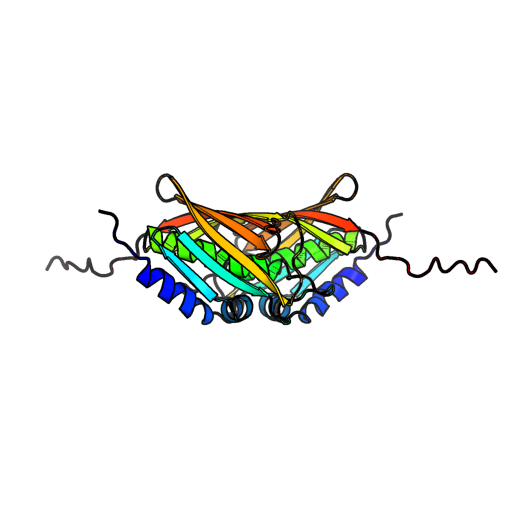 CYS B N 1
ATOM 1483 C CA . CYS B 1 41 ? 13.68 10.547 6.316 1 96.19 41 CYS B CA 1
ATOM 1484 C C . CYS B 1 41 ? 14.75 9.641 5.711 1 96.19 41 CYS B C 1
ATOM 1486 O O . CYS B 1 41 ? 14.797 9.461 4.496 1 96.19 41 CYS B O 1
ATOM 1488 N N . ASP B 1 42 ? 15.555 9.156 6.605 1 96.5 42 ASP B N 1
ATOM 1489 C CA . ASP B 1 42 ? 16.438 8.039 6.309 1 96.5 42 ASP B CA 1
ATOM 1490 C C . ASP B 1 42 ? 15.922 6.746 6.941 1 96.5 42 ASP B C 1
ATOM 1492 O O . ASP B 1 42 ? 15.312 6.777 8.008 1 96.5 42 ASP B O 1
ATOM 1496 N N . PHE B 1 43 ? 16.234 5.656 6.18 1 97.31 43 PHE B N 1
ATOM 1497 C CA . PHE B 1 43 ? 15.672 4.398 6.648 1 97.31 43 PHE B CA 1
ATOM 1498 C C . PHE B 1 43 ? 16.578 3.229 6.281 1 97.31 43 PHE B C 1
ATOM 1500 O O . PHE B 1 43 ? 16.891 3.021 5.109 1 97.31 43 PHE B O 1
ATOM 1507 N N . VAL B 1 44 ? 17.094 2.605 7.359 1 97.19 44 VAL B N 1
ATOM 1508 C CA . VAL B 1 44 ? 17.719 1.302 7.137 1 97.19 44 VAL B CA 1
ATOM 1509 C C . VAL B 1 44 ? 16.641 0.21 7.188 1 97.19 44 VAL B C 1
ATOM 1511 O O . VAL B 1 44 ? 16 0.018 8.219 1 97.19 44 VAL B O 1
ATOM 1514 N N . ILE B 1 45 ? 16.453 -0.473 6.121 1 96.88 45 ILE B N 1
ATOM 1515 C CA . ILE B 1 45 ? 15.352 -1.417 6.004 1 96.88 45 ILE B CA 1
ATOM 1516 C C . ILE B 1 45 ? 15.57 -2.592 6.957 1 96.88 45 ILE B C 1
ATOM 1518 O O . ILE B 1 45 ? 16.516 -3.357 6.793 1 96.88 45 ILE B O 1
ATOM 1522 N N . PRO B 1 46 ? 14.703 -2.74 7.879 1 95.56 46 PRO B N 1
ATOM 1523 C CA . PRO B 1 46 ? 14.906 -3.807 8.859 1 95.56 46 PRO B CA 1
ATOM 1524 C C . PRO B 1 46 ? 14.617 -5.195 8.297 1 95.56 46 PRO B C 1
ATOM 1526 O O . PRO B 1 46 ? 13.875 -5.328 7.32 1 95.56 46 PRO B O 1
ATOM 1529 N N . ASN B 1 47 ? 15.094 -6.242 8.969 1 94.5 47 ASN B N 1
ATOM 1530 C CA . ASN B 1 47 ? 14.977 -7.621 8.516 1 94.5 47 ASN B CA 1
ATOM 1531 C C . ASN B 1 47 ? 13.523 -8.094 8.516 1 94.5 47 ASN B C 1
ATOM 1533 O O . ASN B 1 47 ? 13.133 -8.898 7.668 1 94.5 47 ASN B O 1
ATOM 1537 N N . HIS B 1 48 ? 12.781 -7.551 9.438 1 92.88 48 HIS B N 1
ATOM 1538 C CA . HIS B 1 48 ? 11.414 -8.055 9.578 1 92.88 48 HIS B CA 1
ATOM 1539 C C . HIS B 1 48 ? 10.523 -7.555 8.445 1 92.88 48 HIS B C 1
ATOM 1541 O O . HIS B 1 48 ? 9.367 -7.973 8.32 1 92.88 48 HIS B O 1
ATOM 1547 N N . LEU B 1 49 ? 11.062 -6.715 7.59 1 94.94 49 LEU B N 1
ATOM 1548 C CA . LEU B 1 49 ? 10.305 -6.207 6.449 1 94.94 49 LEU B CA 1
ATOM 1549 C C . LEU B 1 49 ? 10.734 -6.898 5.16 1 94.94 49 LEU B C 1
ATOM 1551 O O . LEU B 1 49 ? 10.414 -6.43 4.066 1 94.94 49 LEU B O 1
ATOM 1555 N N . SER B 1 50 ? 11.398 -7.965 5.309 1 93.44 50 SER B N 1
ATOM 1556 C CA . SER B 1 50 ? 11.891 -8.719 4.16 1 93.44 50 SER B CA 1
ATOM 1557 C C . SER B 1 50 ? 10.789 -9.562 3.535 1 93.44 50 SER B C 1
ATOM 1559 O O . SER B 1 50 ? 9.984 -10.172 4.246 1 93.44 50 SER B O 1
ATOM 1561 N N . ASP B 1 51 ? 10.867 -9.617 2.152 1 90.56 51 ASP B N 1
ATOM 1562 C CA . ASP B 1 51 ? 10.094 -10.68 1.519 1 90.56 51 ASP B CA 1
ATOM 1563 C C . ASP B 1 51 ? 10.883 -11.984 1.466 1 90.56 51 ASP B C 1
ATOM 1565 O O . ASP B 1 51 ? 11.938 -12.102 2.1 1 90.56 51 ASP B O 1
ATOM 1569 N N . GLU B 1 52 ? 10.344 -13 0.782 1 84.69 52 GLU B N 1
ATOM 1570 C CA . GLU B 1 52 ? 10.953 -14.328 0.759 1 84.69 52 GLU B CA 1
ATOM 1571 C C . GLU B 1 52 ? 12.312 -14.305 0.07 1 84.69 52 GLU B C 1
ATOM 1573 O O . GLU B 1 52 ? 13.141 -15.188 0.286 1 84.69 52 GLU B O 1
ATOM 1578 N N . ASN B 1 53 ? 12.602 -13.242 -0.731 1 89.25 53 ASN B N 1
ATOM 1579 C CA . ASN B 1 53 ? 13.844 -13.164 -1.493 1 89.25 53 ASN B CA 1
ATOM 1580 C C . ASN B 1 53 ? 14.82 -12.188 -0.861 1 89.25 53 ASN B C 1
ATOM 1582 O O . ASN B 1 53 ? 15.859 -11.875 -1.446 1 89.25 53 ASN B O 1
ATOM 1586 N N . GLY B 1 54 ? 14.469 -11.594 0.306 1 93.25 54 GLY B N 1
ATOM 1587 C CA . GLY B 1 54 ? 15.359 -10.664 0.981 1 93.25 54 GLY B CA 1
ATOM 1588 C C . GLY B 1 54 ? 15.18 -9.227 0.529 1 93.25 54 GLY B C 1
ATOM 1589 O O . GLY B 1 54 ? 15.969 -8.352 0.889 1 93.25 54 GLY B O 1
ATOM 1590 N N . ASN B 1 55 ? 14.18 -8.984 -0.272 1 95.88 55 ASN B N 1
ATOM 1591 C CA . ASN B 1 55 ? 13.859 -7.625 -0.696 1 95.88 55 ASN B CA 1
ATOM 1592 C C . ASN B 1 55 ? 12.914 -6.941 0.282 1 95.88 55 ASN B C 1
ATOM 1594 O O . ASN B 1 55 ? 12.242 -7.609 1.071 1 95.88 55 ASN B O 1
ATOM 1598 N N . TRP B 1 56 ? 12.969 -5.551 0.247 1 96.62 56 TRP B N 1
ATOM 1599 C CA . TRP B 1 56 ? 11.953 -4.793 0.963 1 96.62 56 TRP B CA 1
ATOM 1600 C C . TRP B 1 56 ? 10.555 -5.133 0.445 1 96.62 56 TRP B C 1
ATOM 1602 O O . TRP B 1 56 ? 10.242 -4.891 -0.724 1 96.62 56 TRP B O 1
ATOM 1612 N N . HIS B 1 57 ? 9.836 -5.723 1.253 1 96.19 57 HIS B N 1
ATOM 1613 C CA . HIS B 1 57 ? 8.492 -6.176 0.892 1 96.19 57 HIS B CA 1
ATOM 1614 C C . HIS B 1 57 ? 7.637 -5.02 0.388 1 96.19 57 HIS B C 1
ATOM 1616 O O . HIS B 1 57 ? 7.574 -3.967 1.026 1 96.19 57 HIS B O 1
ATOM 1622 N N . VAL B 1 58 ? 6.902 -5.211 -0.696 1 96.44 58 VAL B N 1
ATOM 1623 C CA . VAL B 1 58 ? 6.129 -4.164 -1.353 1 96.44 58 VAL B CA 1
ATOM 1624 C C . VAL B 1 58 ? 5.035 -3.664 -0.412 1 96.44 58 VAL B C 1
ATOM 1626 O O . VAL B 1 58 ? 4.809 -2.457 -0.297 1 96.44 58 VAL B O 1
ATOM 1629 N N . GLY B 1 59 ? 4.391 -4.555 0.274 1 95.62 59 GLY B N 1
ATOM 1630 C CA . GLY B 1 59 ? 3.377 -4.164 1.241 1 95.62 59 GLY B CA 1
ATOM 1631 C C . GLY B 1 59 ? 3.916 -3.273 2.344 1 95.62 59 GLY B C 1
ATOM 1632 O O . GLY B 1 59 ? 3.275 -2.289 2.723 1 95.62 59 GLY B O 1
ATOM 1633 N N . ALA B 1 60 ? 5.062 -3.631 2.826 1 95.25 60 ALA B N 1
ATOM 1634 C CA . ALA B 1 60 ? 5.691 -2.824 3.865 1 95.25 60 ALA B CA 1
ATOM 1635 C C . ALA B 1 60 ? 6.039 -1.433 3.346 1 95.25 60 ALA B C 1
ATOM 1637 O O . ALA B 1 60 ? 5.82 -0.432 4.031 1 95.25 60 ALA B O 1
ATOM 1638 N N . MET B 1 61 ? 6.547 -1.341 2.148 1 96.69 61 MET B N 1
ATOM 1639 C CA . MET B 1 61 ? 6.855 -0.063 1.513 1 96.69 61 MET B CA 1
ATOM 1640 C C . MET B 1 61 ? 5.598 0.791 1.37 1 96.69 61 MET B C 1
ATOM 1642 O O . MET B 1 61 ? 5.633 1.999 1.607 1 96.69 61 MET B O 1
ATOM 1646 N N . SER B 1 62 ? 4.508 0.126 0.982 1 97.62 62 SER B N 1
ATOM 1647 C CA . SER B 1 62 ? 3.256 0.848 0.777 1 97.62 62 SER B CA 1
ATOM 1648 C C . SER B 1 62 ? 2.775 1.5 2.07 1 97.62 62 SER B C 1
ATOM 1650 O O . SER B 1 62 ? 2.268 2.623 2.055 1 97.62 62 SER B O 1
ATOM 1652 N N . VAL B 1 63 ? 2.904 0.788 3.176 1 96.38 63 VAL B N 1
ATOM 1653 C CA . VAL B 1 63 ? 2.504 1.326 4.473 1 96.38 63 VAL B CA 1
ATOM 1654 C C . VAL B 1 63 ? 3.354 2.551 4.809 1 96.38 63 VAL B C 1
ATOM 1656 O O . VAL B 1 63 ? 2.824 3.594 5.199 1 96.38 63 VAL B O 1
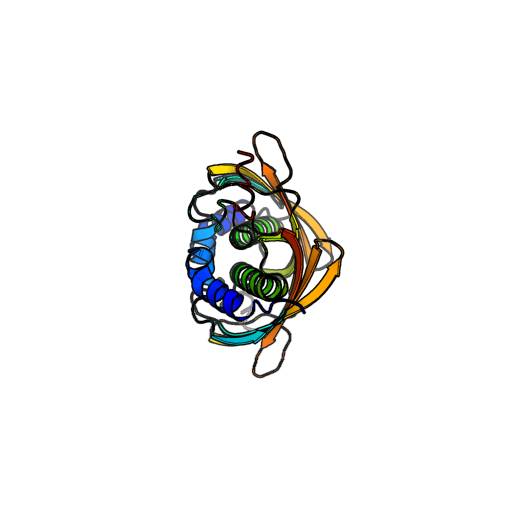ATOM 1659 N N . LEU B 1 64 ? 4.633 2.434 4.672 1 95.31 64 LEU B N 1
ATOM 1660 C CA . LEU B 1 64 ? 5.531 3.543 4.969 1 95.31 64 LEU B CA 1
ATOM 1661 C C . LEU B 1 64 ? 5.219 4.746 4.086 1 95.31 64 LEU B C 1
ATOM 1663 O O . LEU B 1 64 ? 5.125 5.875 4.578 1 95.31 64 LEU B O 1
ATOM 1667 N N . ILE B 1 65 ? 5.051 4.516 2.797 1 97 65 ILE B N 1
ATOM 1668 C CA . ILE B 1 65 ? 4.781 5.582 1.843 1 97 65 ILE B CA 1
ATOM 1669 C C . ILE B 1 65 ? 3.479 6.289 2.215 1 97 65 ILE B C 1
ATOM 1671 O O . ILE B 1 65 ? 3.412 7.52 2.219 1 97 65 ILE B O 1
ATOM 1675 N N . ASP B 1 66 ? 2.504 5.516 2.52 1 97.12 66 ASP B N 1
ATOM 1676 C CA . ASP B 1 66 ? 1.22 6.07 2.939 1 97.12 66 ASP B CA 1
ATOM 1677 C C . ASP B 1 66 ? 1.384 6.977 4.156 1 97.12 66 ASP B C 1
ATOM 1679 O O . ASP B 1 66 ? 0.829 8.078 4.195 1 97.12 66 ASP B O 1
ATOM 1683 N N . ASP B 1 67 ? 2.148 6.543 5.109 1 94.94 67 ASP B N 1
ATOM 1684 C CA . ASP B 1 67 ? 2.348 7.312 6.332 1 94.94 67 ASP B CA 1
ATOM 1685 C C . ASP B 1 67 ? 3.113 8.602 6.051 1 94.94 67 ASP B C 1
ATOM 1687 O O . ASP B 1 67 ? 2.775 9.664 6.586 1 94.94 67 ASP B O 1
ATOM 1691 N N . MET B 1 68 ? 4.125 8.516 5.223 1 95.19 68 MET B N 1
ATOM 1692 C CA . MET B 1 68 ? 4.91 9.695 4.871 1 95.19 68 MET B CA 1
ATOM 1693 C C . MET B 1 68 ? 4.059 10.711 4.117 1 95.19 68 MET B C 1
ATOM 1695 O O . MET B 1 68 ? 4.133 11.906 4.387 1 95.19 68 MET B O 1
ATOM 1699 N N . ALA B 1 69 ? 3.303 10.195 3.225 1 96.94 69 ALA B N 1
ATOM 1700 C CA . ALA B 1 69 ? 2.404 11.055 2.461 1 96.94 69 ALA B CA 1
ATOM 1701 C C . ALA B 1 69 ? 1.404 11.758 3.377 1 96.94 69 ALA B C 1
ATOM 1703 O O . ALA B 1 69 ? 1.215 12.969 3.283 1 96.94 69 ALA B O 1
ATOM 1704 N N . ALA B 1 70 ? 0.778 10.984 4.254 1 95.62 70 ALA B N 1
ATOM 1705 C CA . ALA B 1 70 ? -0.186 11.539 5.199 1 95.62 70 ALA B CA 1
ATOM 1706 C C . ALA B 1 70 ? 0.459 12.617 6.07 1 95.62 70 ALA B C 1
ATOM 1708 O O . ALA B 1 70 ? -0.137 13.664 6.312 1 95.62 70 ALA B O 1
ATOM 1709 N N . GLY B 1 71 ? 1.669 12.359 6.5 1 95.19 71 GLY B N 1
ATOM 1710 C CA . GLY B 1 71 ? 2.379 13.336 7.312 1 95.19 71 GLY B CA 1
ATOM 1711 C C . GLY B 1 71 ? 2.639 14.641 6.586 1 95.19 71 GLY B C 1
ATOM 1712 O O . GLY B 1 71 ? 2.471 15.719 7.156 1 95.19 71 GLY B O 1
ATOM 1713 N N . ALA B 1 72 ? 3.08 14.508 5.371 1 97.44 72 ALA B N 1
ATOM 1714 C CA . ALA B 1 72 ? 3.35 15.703 4.578 1 97.44 72 ALA B CA 1
ATOM 1715 C C . ALA B 1 72 ? 2.082 16.531 4.387 1 97.44 72 ALA B C 1
ATOM 1717 O O . ALA B 1 72 ? 2.09 17.75 4.59 1 97.44 72 ALA B O 1
ATOM 1718 N N . VAL B 1 73 ? 1.01 15.891 4.062 1 97.06 73 VAL B N 1
ATOM 1719 C CA . VAL B 1 73 ? -0.246 16.594 3.838 1 97.06 73 VAL B CA 1
ATOM 1720 C C . VAL B 1 73 ? -0.747 17.188 5.152 1 97.06 73 VAL B C 1
ATOM 1722 O O . VAL B 1 73 ? -1.217 18.328 5.188 1 97.06 73 VAL B O 1
ATOM 1725 N N . PHE B 1 74 ? -0.614 16.438 6.184 1 95.44 74 PHE B N 1
ATOM 1726 C CA . PHE B 1 74 ? -1.031 16.938 7.492 1 95.44 74 PHE B CA 1
ATOM 1727 C C . PHE B 1 74 ? -0.244 18.188 7.871 1 95.44 74 PHE B C 1
ATOM 1729 O O . PHE B 1 74 ? -0.799 19.125 8.445 1 95.44 74 PHE B O 1
ATOM 1736 N N . SER B 1 75 ? 1.035 18.203 7.586 1 95.44 75 SER B N 1
ATOM 1737 C CA . SER B 1 75 ? 1.854 19.375 7.898 1 95.44 75 SER B CA 1
ATOM 1738 C C . SER B 1 75 ? 1.39 20.594 7.113 1 95.44 75 SER B C 1
ATOM 1740 O O . SER B 1 75 ? 1.65 21.734 7.516 1 95.44 75 SER B O 1
ATOM 1742 N N . TYR B 1 76 ? 0.764 20.359 6.012 1 93.56 76 TYR B N 1
ATOM 1743 C CA . TYR B 1 76 ? 0.349 21.375 5.055 1 93.56 76 TYR B CA 1
ATOM 1744 C C . TYR B 1 76 ? -1.025 21.922 5.41 1 93.56 76 TYR B C 1
ATOM 1746 O O . TYR B 1 76 ? -1.256 23.141 5.32 1 93.56 76 TYR B O 1
ATOM 1754 N N . CYS B 1 77 ? -1.989 21.078 6.027 1 92.62 77 CYS B N 1
ATOM 1755 C CA . CYS B 1 77 ? -3.365 21.531 6.18 1 92.62 77 CYS B CA 1
ATOM 1756 C C . CYS B 1 77 ? -3.859 21.328 7.602 1 92.62 77 CYS B C 1
ATOM 1758 O O . CYS B 1 77 ? -4.867 21.906 8.016 1 92.62 77 CYS B O 1
ATOM 1760 N N . GLY B 1 78 ? -3.174 20.406 8.312 1 91.12 78 GLY B N 1
ATOM 1761 C CA . GLY B 1 78 ? -3.641 20.125 9.664 1 91.12 78 GLY B CA 1
ATOM 1762 C C . GLY B 1 78 ? -5.07 19.625 9.703 1 91.12 78 GLY B C 1
ATOM 1763 O O . GLY B 1 78 ? -5.848 20.016 10.578 1 91.12 78 GLY B O 1
ATOM 1764 N N . CYS B 1 79 ? -5.492 18.812 8.766 1 90.62 79 CYS B N 1
ATOM 1765 C CA . CYS B 1 79 ? -6.871 18.375 8.578 1 90.62 79 CYS B CA 1
ATOM 1766 C C . CYS B 1 79 ? -6.961 16.859 8.594 1 90.62 79 CYS B C 1
ATOM 1768 O O . CYS B 1 79 ? -5.945 16.172 8.734 1 90.62 79 CYS B O 1
ATOM 1770 N N . ASN B 1 80 ? -8.203 16.375 8.602 1 92.19 80 ASN B N 1
ATOM 1771 C CA . ASN B 1 80 ? -8.438 14.961 8.336 1 92.19 80 ASN B CA 1
ATOM 1772 C C . ASN B 1 80 ? -8.164 14.609 6.875 1 92.19 80 ASN B C 1
ATOM 1774 O O . ASN B 1 80 ? -8.453 15.406 5.98 1 92.19 80 ASN B O 1
ATOM 1778 N N . LEU B 1 81 ? -7.688 13.445 6.754 1 94.88 81 LEU B N 1
ATOM 1779 C CA . LEU B 1 81 ? -7.289 13.023 5.414 1 94.88 81 LEU B CA 1
ATOM 1780 C C . LEU B 1 81 ? -8 11.734 5.012 1 94.88 81 LEU B C 1
ATOM 1782 O O . LEU B 1 81 ? -8.172 10.836 5.836 1 94.88 81 LEU B O 1
ATOM 1786 N N .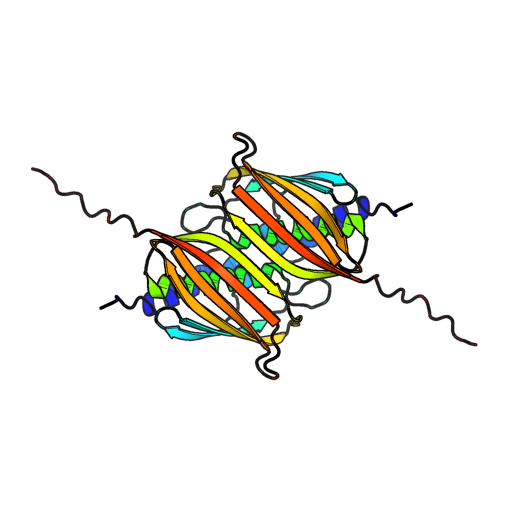 ALA B 1 82 ? -8.375 11.672 3.764 1 96.5 82 ALA B N 1
ATOM 1787 C CA . ALA B 1 82 ? -8.844 10.438 3.145 1 96.5 82 ALA B CA 1
ATOM 1788 C C . ALA B 1 82 ? -8.188 10.227 1.781 1 96.5 82 ALA B C 1
ATOM 1790 O O . ALA B 1 82 ? -8.305 11.07 0.894 1 96.5 82 ALA B O 1
ATOM 1791 N N . THR B 1 83 ? -7.539 9.109 1.646 1 97.94 83 THR B N 1
ATOM 1792 C CA . THR B 1 83 ? -6.863 8.828 0.385 1 97.94 83 THR B CA 1
ATOM 1793 C C . THR B 1 83 ? -7.879 8.547 -0.72 1 97.94 83 THR B C 1
ATOM 1795 O O . THR B 1 83 ? -8.82 7.77 -0.525 1 97.94 83 THR B O 1
ATOM 1798 N N . VAL B 1 84 ? -7.715 9.164 -1.835 1 98.56 84 VAL B N 1
ATOM 1799 C CA . VAL B 1 84 ? -8.602 9 -2.982 1 98.56 84 VAL B CA 1
ATOM 1800 C C . VAL B 1 84 ? -7.934 8.125 -4.035 1 98.56 84 VAL B C 1
ATOM 1802 O O . VAL B 1 84 ? -8.578 7.258 -4.629 1 98.56 84 VAL B O 1
ATOM 1805 N N . ASP B 1 85 ? -6.668 8.422 -4.211 1 98.75 85 ASP B N 1
ATOM 1806 C CA . ASP B 1 85 ? -5.875 7.668 -5.18 1 98.75 85 ASP B CA 1
ATOM 1807 C C . ASP B 1 85 ? -4.441 7.477 -4.688 1 98.75 85 ASP B C 1
ATOM 1809 O O . ASP B 1 85 ? -3.863 8.383 -4.086 1 98.75 85 ASP B O 1
ATOM 1813 N N . PHE B 1 86 ? -3.889 6.332 -4.898 1 98.88 86 PHE B N 1
ATOM 1814 C CA . PHE B 1 86 ? -2.557 5.941 -4.457 1 98.88 86 PHE B CA 1
ATOM 1815 C C . PHE B 1 86 ? -1.858 5.098 -5.516 1 98.88 86 PHE B C 1
ATOM 1817 O O . PHE B 1 86 ? -2.314 3.998 -5.84 1 98.88 86 PHE B O 1
ATOM 1824 N N . THR B 1 87 ? -0.736 5.664 -6.082 1 98.75 87 THR B N 1
ATOM 1825 C CA . THR B 1 87 ? 0.02 4.977 -7.121 1 98.75 87 THR B CA 1
ATOM 1826 C C . THR B 1 87 ? 1.484 4.828 -6.719 1 98.75 87 THR B C 1
ATOM 1828 O O . THR B 1 87 ? 2.057 5.727 -6.098 1 98.75 87 THR B O 1
ATOM 1831 N N . MET B 1 88 ? 2.047 3.721 -7.055 1 98.75 88 MET B N 1
ATOM 1832 C CA . MET B 1 88 ? 3.473 3.467 -6.871 1 98.75 88 MET B CA 1
ATOM 1833 C C . MET B 1 88 ? 4.078 2.838 -8.117 1 98.75 88 MET B C 1
ATOM 1835 O O . MET B 1 88 ? 3.566 1.841 -8.625 1 98.75 88 MET B O 1
ATOM 1839 N N . SER B 1 89 ? 5.109 3.455 -8.609 1 98.88 89 SER B N 1
ATOM 1840 C CA . SER B 1 89 ? 5.918 2.891 -9.688 1 98.88 89 SER B CA 1
ATOM 1841 C C . SER B 1 89 ? 7.297 2.482 -9.188 1 98.88 89 SER B C 1
ATOM 1843 O O . SER B 1 89 ? 8.008 3.289 -8.586 1 98.88 89 SER B O 1
ATOM 1845 N N . PHE B 1 90 ? 7.602 1.234 -9.438 1 98.75 90 PHE B N 1
ATOM 1846 C CA . PHE B 1 90 ? 8.859 0.681 -8.945 1 98.75 90 PHE B CA 1
ATOM 1847 C C . PHE B 1 90 ? 9.906 0.658 -10.039 1 98.75 90 PHE B C 1
ATOM 1849 O O . PHE B 1 90 ? 9.656 0.155 -11.141 1 98.75 90 PHE B O 1
ATOM 1856 N N . TYR B 1 91 ? 11.055 1.12 -9.711 1 98.44 91 TYR B N 1
ATOM 1857 C CA . TYR B 1 91 ? 12.133 1.222 -10.688 1 98.44 91 TYR B CA 1
ATOM 1858 C C . TYR B 1 91 ? 13.242 0.222 -10.375 1 98.44 91 TYR B C 1
ATOM 1860 O O . TYR B 1 91 ? 13.992 -0.173 -11.266 1 98.44 91 TYR B O 1
ATOM 1868 N N . SER B 1 92 ? 13.375 -0.094 -9.133 1 97.69 92 SER B N 1
ATOM 1869 C CA . SER B 1 92 ? 14.32 -1.102 -8.664 1 97.69 92 SER B CA 1
ATOM 1870 C C . SER B 1 92 ? 13.883 -1.697 -7.332 1 97.69 92 SER B C 1
ATOM 1872 O O . SER B 1 92 ? 12.812 -1.367 -6.82 1 97.69 92 SER B O 1
ATOM 1874 N N . SER B 1 93 ? 14.625 -2.645 -6.805 1 96.88 93 SER B N 1
ATOM 1875 C CA . SER B 1 93 ? 14.383 -3.244 -5.496 1 96.88 93 SER B CA 1
ATOM 1876 C C . SER B 1 93 ? 15.406 -2.76 -4.469 1 96.88 93 SER B C 1
ATOM 1878 O O . SER B 1 93 ? 16.484 -2.291 -4.832 1 96.88 93 SER B O 1
ATOM 1880 N N . ALA B 1 94 ? 15 -2.723 -3.277 1 97.38 94 ALA B N 1
ATOM 1881 C CA . ALA B 1 94 ? 15.922 -2.5 -2.164 1 97.38 94 ALA B CA 1
ATOM 1882 C C . ALA B 1 94 ? 15.969 -3.717 -1.243 1 97.38 94 ALA B C 1
ATOM 1884 O O . ALA B 1 94 ? 14.945 -4.344 -0.977 1 97.38 94 ALA B O 1
ATOM 1885 N N . ARG B 1 95 ? 17.109 -4.035 -0.735 1 97 95 ARG B N 1
ATOM 1886 C CA . ARG B 1 95 ? 17.281 -5.188 0.142 1 97 95 ARG B CA 1
ATOM 1887 C C . ARG B 1 95 ? 17.25 -4.77 1.608 1 97 95 ARG B C 1
ATOM 1889 O O . ARG B 1 95 ? 17.562 -3.629 1.944 1 97 95 ARG B O 1
ATOM 1896 N N . VAL B 1 96 ? 16.891 -5.703 2.398 1 95.88 96 VAL B N 1
ATOM 1897 C CA . VAL B 1 96 ? 17 -5.465 3.834 1 95.88 96 VAL B CA 1
ATOM 1898 C C . VAL B 1 96 ? 18.438 -5.09 4.191 1 95.88 96 VAL B C 1
ATOM 1900 O O . VAL B 1 96 ? 19.391 -5.559 3.555 1 95.88 96 VAL B O 1
ATOM 1903 N N . ASN B 1 97 ? 18.594 -4.203 5.109 1 96.75 97 ASN B N 1
ATOM 1904 C CA . ASN B 1 97 ? 19.844 -3.682 5.652 1 96.75 97 ASN B CA 1
ATOM 1905 C C . ASN B 1 97 ? 20.453 -2.613 4.742 1 96.75 97 ASN B C 1
ATOM 1907 O O . ASN B 1 97 ? 21.453 -1.994 5.086 1 96.75 97 ASN B O 1
ATOM 1911 N N . GLU B 1 98 ? 19.891 -2.398 3.584 1 97.44 98 GLU B N 1
ATOM 1912 C CA . GLU B 1 98 ? 20.266 -1.227 2.799 1 97.44 98 GLU B CA 1
ATOM 1913 C C . GLU B 1 98 ? 19.641 0.044 3.373 1 97.44 98 GLU B C 1
ATOM 1915 O O . GLU B 1 98 ? 18.609 -0.012 4.047 1 97.44 98 GLU B O 1
ATOM 1920 N N . GLU B 1 99 ? 20.344 1.112 3.088 1 97.69 99 GLU B N 1
ATOM 1921 C CA . GLU B 1 99 ? 19.828 2.408 3.529 1 97.69 99 GLU B CA 1
ATOM 1922 C C . GLU B 1 99 ? 19.203 3.178 2.371 1 97.69 99 GLU B C 1
ATOM 1924 O O . GLU B 1 99 ? 19.797 3.281 1.294 1 97.69 99 GLU B O 1
ATOM 1929 N N . VAL B 1 100 ? 17.969 3.701 2.668 1 98.25 100 VAL B N 1
ATOM 1930 C CA . VAL B 1 100 ? 17.266 4.492 1.662 1 98.25 100 VAL B CA 1
ATOM 1931 C C . VAL B 1 100 ? 16.922 5.867 2.232 1 98.25 100 VAL B C 1
ATOM 1933 O O . VAL B 1 100 ? 16.906 6.055 3.451 1 98.25 100 VAL B O 1
ATOM 1936 N N . GLU B 1 101 ? 16.797 6.824 1.354 1 98.31 101 GLU B N 1
ATOM 1937 C CA . GLU B 1 101 ? 16.219 8.125 1.675 1 98.31 101 GLU B CA 1
ATOM 1938 C C . GLU B 1 101 ? 14.82 8.273 1.089 1 98.31 101 GLU B C 1
ATOM 1940 O O . GLU B 1 101 ? 14.555 7.812 -0.022 1 98.31 101 GLU B O 1
ATOM 1945 N N . ILE B 1 102 ? 13.953 8.828 1.856 1 98.19 102 ILE B N 1
ATOM 1946 C CA . ILE B 1 102 ? 12.547 9 1.496 1 98.19 102 ILE B CA 1
ATOM 1947 C C . ILE B 1 102 ? 12.164 10.477 1.597 1 98.19 102 ILE B C 1
ATOM 1949 O O . ILE B 1 102 ? 12.445 11.125 2.602 1 98.19 102 ILE B O 1
ATOM 1953 N N . GLU B 1 103 ? 11.578 10.945 0.558 1 98.56 103 GLU B N 1
ATOM 1954 C CA . GLU B 1 103 ? 11.086 12.32 0.553 1 98.56 103 GLU B CA 1
ATOM 1955 C C . GLU B 1 103 ? 9.633 12.391 0.089 1 98.56 103 GLU B C 1
ATOM 1957 O O . GLU B 1 103 ? 9.289 11.844 -0.959 1 98.56 103 GLU B O 1
ATOM 1962 N N . ALA B 1 104 ? 8.805 12.961 0.88 1 98.62 104 ALA B N 1
ATOM 1963 C CA . ALA B 1 104 ? 7.41 13.242 0.538 1 98.62 104 ALA B CA 1
ATOM 1964 C C . ALA B 1 104 ? 7.172 14.742 0.387 1 98.62 104 ALA B C 1
ATOM 1966 O O . ALA B 1 104 ? 7.508 15.523 1.28 1 98.62 104 ALA B O 1
ATOM 1967 N N . ASN B 1 105 ? 6.523 15.117 -0.774 1 98.69 105 ASN B N 1
ATOM 1968 C CA . ASN B 1 105 ? 6.289 16.531 -1.087 1 98.69 105 ASN B CA 1
ATOM 1969 C C . ASN B 1 105 ? 4.855 16.766 -1.557 1 98.69 105 ASN B C 1
ATOM 1971 O O . ASN B 1 105 ? 4.395 16.125 -2.498 1 98.69 105 ASN B O 1
ATOM 1975 N N . VAL B 1 106 ? 4.23 17.719 -0.909 1 98.5 106 VAL B N 1
ATOM 1976 C CA . VAL B 1 106 ? 2.977 18.203 -1.478 1 98.5 106 VAL B CA 1
ATOM 1977 C C . VAL B 1 106 ? 3.256 18.953 -2.777 1 98.5 106 VAL B C 1
ATOM 1979 O O . VAL B 1 106 ? 4.078 19.859 -2.809 1 98.5 106 VAL B O 1
ATOM 1982 N N . VAL B 1 107 ? 2.469 18.625 -3.838 1 98.81 107 VAL B N 1
ATOM 1983 C CA . VAL B 1 107 ? 2.85 19.188 -5.129 1 98.81 107 VAL B CA 1
ATOM 1984 C C . VAL B 1 107 ? 1.647 19.875 -5.766 1 98.81 107 VAL B C 1
ATOM 1986 O O . VAL B 1 107 ? 1.768 20.484 -6.832 1 98.81 107 VAL B O 1
ATOM 1989 N N . GLY B 1 108 ? 0.501 19.734 -5.141 1 97.88 108 GLY B N 1
ATOM 1990 C CA . GLY B 1 108 ? -0.673 20.375 -5.715 1 97.88 108 GLY B CA 1
ATOM 1991 C C . GLY B 1 108 ? -1.876 20.344 -4.789 1 97.88 108 GLY B C 1
ATOM 1992 O O . GLY B 1 108 ? -1.927 19.547 -3.85 1 97.88 108 GLY B O 1
ATOM 1993 N N . GLU B 1 109 ? -2.762 21.297 -5.074 1 96.94 109 GLU B N 1
ATOM 1994 C CA . GLU B 1 109 ? -4.035 21.406 -4.371 1 96.94 109 GLU B CA 1
ATOM 1995 C C . GLU B 1 109 ? -5.145 21.859 -5.309 1 96.94 109 GLU B C 1
ATOM 1997 O O . GLU B 1 109 ? -4.938 22.766 -6.133 1 96.94 109 GLU B O 1
ATOM 2002 N N . LYS B 1 110 ? -6.152 21.219 -5.316 1 97.38 110 LYS B N 1
ATOM 2003 C CA . LYS B 1 110 ? -7.348 21.578 -6.066 1 97.38 110 LYS B CA 1
ATOM 2004 C C . LYS B 1 110 ? -8.609 21.375 -5.234 1 97.38 110 LYS B C 1
ATOM 2006 O O . LYS B 1 110 ? -9.016 20.234 -4.996 1 97.38 110 LYS B O 1
ATOM 2011 N N . GLY B 1 111 ? -9.258 22.5 -4.855 1 96.38 111 GLY B N 1
ATOM 2012 C CA . GLY B 1 111 ? -10.367 22.375 -3.918 1 96.38 111 GLY B CA 1
ATOM 2013 C C . GLY B 1 111 ? -9.969 21.734 -2.604 1 96.38 111 GLY B C 1
ATOM 2014 O O . GLY B 1 111 ? -9.039 22.203 -1.935 1 96.38 111 GLY B O 1
ATOM 2015 N N . ASN B 1 112 ? -10.641 20.625 -2.312 1 97.31 112 ASN B N 1
ATOM 2016 C CA . ASN B 1 112 ? -10.312 19.938 -1.071 1 97.31 112 ASN B CA 1
ATOM 2017 C C . ASN B 1 112 ? -9.414 18.734 -1.326 1 97.31 112 ASN B C 1
ATOM 2019 O O . ASN B 1 112 ? -9.352 17.812 -0.503 1 97.31 112 ASN B O 1
ATOM 2023 N N . LEU B 1 113 ? -8.781 18.797 -2.455 1 98.44 113 LEU B N 1
ATOM 2024 C CA . LEU B 1 113 ? -7.848 17.734 -2.795 1 98.44 113 LEU B CA 1
ATOM 2025 C C . LEU B 1 113 ? -6.41 18.234 -2.74 1 98.44 113 LEU B C 1
ATOM 2027 O O . LEU B 1 113 ? -6.113 19.328 -3.207 1 98.44 113 LEU B O 1
ATOM 2031 N N . VAL B 1 114 ? -5.582 17.406 -2.133 1 98.5 114 VAL B N 1
ATOM 2032 C CA . VAL B 1 114 ? -4.156 17.703 -2.051 1 98.5 114 VAL B CA 1
ATOM 2033 C C . VAL B 1 114 ? -3.355 16.547 -2.637 1 98.5 114 VAL B C 1
ATOM 2035 O O . VAL B 1 114 ? -3.645 15.375 -2.355 1 98.5 114 VAL B O 1
ATOM 2038 N N . SER B 1 115 ? -2.377 16.859 -3.439 1 98.75 115 SER B N 1
ATOM 2039 C CA . SER B 1 115 ? -1.535 15.844 -4.059 1 98.75 115 SER B CA 1
ATOM 2040 C C . SER B 1 115 ? -0.132 15.852 -3.463 1 98.75 115 SER B C 1
ATOM 2042 O O . SER B 1 115 ? 0.438 16.906 -3.207 1 98.75 115 SER B O 1
ATOM 2044 N N . VAL B 1 116 ? 0.387 14.648 -3.262 1 98.81 116 VAL B N 1
ATOM 2045 C CA . VAL B 1 116 ? 1.716 14.469 -2.689 1 98.81 116 VAL B CA 1
ATOM 2046 C C . VAL B 1 116 ? 2.496 13.445 -3.514 1 98.81 116 VAL B C 1
ATOM 2048 O O . VAL B 1 116 ? 1.934 12.445 -3.973 1 98.81 116 VAL B O 1
ATOM 2051 N N . VAL B 1 117 ? 3.758 13.734 -3.715 1 98.94 117 VAL B N 1
ATOM 2052 C CA . VAL B 1 117 ? 4.664 12.805 -4.383 1 98.94 117 VAL B CA 1
ATOM 2053 C C . VAL B 1 117 ? 5.727 12.32 -3.398 1 98.94 117 VAL B C 1
ATOM 2055 O O . VAL B 1 117 ? 6.254 13.109 -2.607 1 98.94 117 VAL B O 1
ATOM 2058 N N . ILE B 1 118 ? 6.031 10.992 -3.377 1 98.88 118 ILE B N 1
ATOM 2059 C CA . ILE B 1 118 ? 7.039 10.383 -2.52 1 98.88 118 ILE B CA 1
ATOM 2060 C C . ILE B 1 118 ? 8.125 9.734 -3.379 1 98.88 118 ILE B C 1
ATOM 2062 O O . ILE B 1 118 ? 7.824 8.961 -4.289 1 98.88 118 ILE B O 1
ATOM 2066 N N . ASP B 1 119 ? 9.305 10.07 -3.09 1 98.81 119 ASP B N 1
ATOM 2067 C CA . ASP B 1 119 ? 10.469 9.492 -3.752 1 98.81 119 ASP B CA 1
ATOM 2068 C C . ASP B 1 119 ? 11.328 8.695 -2.768 1 98.81 119 ASP B C 1
ATOM 2070 O O . ASP B 1 119 ? 11.664 9.188 -1.689 1 98.81 119 ASP B O 1
ATOM 2074 N N . ILE B 1 120 ? 11.648 7.465 -3.174 1 98.81 120 ILE B N 1
ATOM 2075 C CA . ILE B 1 120 ? 12.57 6.648 -2.396 1 98.81 120 ILE B CA 1
ATOM 2076 C C . ILE B 1 120 ? 13.789 6.293 -3.248 1 98.81 120 ILE B C 1
ATOM 2078 O O . ILE B 1 120 ? 13.648 5.773 -4.359 1 98.81 120 ILE B O 1
ATOM 2082 N N . LYS B 1 121 ? 14.938 6.586 -2.686 1 98.75 121 LYS B N 1
ATOM 2083 C CA . LYS B 1 121 ? 16.203 6.293 -3.348 1 98.75 121 LYS B CA 1
ATOM 2084 C C . LYS B 1 121 ? 17.172 5.59 -2.398 1 98.75 121 LYS B C 1
ATOM 2086 O O . LYS B 1 121 ? 17.125 5.805 -1.186 1 98.75 121 LYS B O 1
ATOM 2091 N N . LYS B 1 122 ? 18.016 4.832 -3.029 1 98.31 122 LYS B N 1
ATOM 2092 C CA . LYS B 1 122 ? 19.141 4.332 -2.24 1 98.31 122 LYS B CA 1
ATOM 2093 C C . LYS B 1 122 ? 20.062 5.473 -1.827 1 98.31 122 LYS B C 1
ATOM 2095 O O . LYS B 1 122 ? 20.422 6.32 -2.648 1 98.31 122 LYS B O 1
ATOM 2100 N N . LYS B 1 123 ? 20.391 5.621 -0.624 1 95.31 123 LYS B N 1
ATOM 2101 C CA . LYS B 1 123 ? 21.141 6.754 -0.106 1 95.31 123 LYS B CA 1
ATOM 2102 C C . LYS B 1 123 ? 22.531 6.816 -0.727 1 95.31 123 LYS B C 1
ATOM 2104 O O . LYS B 1 123 ? 23 7.887 -1.124 1 95.31 123 LYS B O 1
ATOM 2109 N N . GLY B 1 124 ? 23.281 5.727 -0.984 1 90.81 124 GLY B N 1
ATOM 2110 C CA . GLY B 1 124 ? 24.609 5.727 -1.549 1 90.81 124 GLY B CA 1
ATOM 2111 C C . GLY B 1 124 ? 24.641 5.988 -3.043 1 90.81 124 GLY B C 1
ATOM 2112 O O . GLY B 1 124 ? 25.188 6.992 -3.498 1 90.81 124 GLY B O 1
ATOM 2113 N N . SER B 1 125 ? 23.922 5.383 -3.84 1 96 125 SER B N 1
ATOM 2114 C CA . SER B 1 125 ? 23.969 5.402 -5.301 1 96 125 SER B CA 1
ATOM 2115 C C . SER B 1 125 ? 22.953 6.383 -5.871 1 96 125 SER B C 1
ATOM 2117 O O . SER B 1 125 ? 23.031 6.77 -7.039 1 96 125 SER B O 1
ATOM 2119 N N . LYS B 1 126 ? 21.984 6.789 -5.133 1 97.38 126 LYS B N 1
ATOM 2120 C CA . LYS B 1 126 ? 20.875 7.641 -5.547 1 97.38 126 LYS B CA 1
ATOM 2121 C C . LYS B 1 126 ? 20 6.938 -6.578 1 97.38 126 LYS B C 1
ATOM 2123 O O . LYS B 1 126 ? 19.172 7.574 -7.242 1 97.38 126 LYS B O 1
ATOM 2128 N N . GLU B 1 127 ? 20.172 5.621 -6.574 1 98.31 127 GLU B N 1
ATOM 2129 C CA . GLU B 1 127 ? 19.312 4.832 -7.449 1 98.31 127 GLU B CA 1
ATOM 2130 C C . GLU B 1 127 ? 17.844 4.93 -7.012 1 98.31 127 GLU B C 1
ATOM 2132 O O . GLU B 1 127 ? 17.531 4.734 -5.836 1 98.31 127 GLU B O 1
ATOM 2137 N N . LYS B 1 128 ? 16.984 5.238 -8.023 1 98.69 128 LYS B N 1
ATOM 2138 C CA . LYS B 1 128 ? 15.555 5.328 -7.727 1 98.69 128 LYS B CA 1
ATOM 2139 C C . LYS B 1 128 ? 14.969 3.951 -7.434 1 98.69 128 LYS B C 1
ATOM 2141 O O . LYS B 1 128 ? 15.203 3 -8.18 1 98.69 128 LYS B O 1
ATOM 2146 N N . VAL B 1 129 ? 14.25 3.852 -6.34 1 98.75 129 VAL B N 1
ATOM 2147 C CA . VAL B 1 129 ? 13.602 2.596 -5.98 1 98.75 129 VAL B CA 1
ATOM 2148 C C . VAL B 1 129 ? 12.117 2.664 -6.336 1 98.75 129 VAL B C 1
ATOM 2150 O O . VAL B 1 129 ? 11.609 1.82 -7.078 1 98.75 129 VAL B O 1
ATOM 2153 N N . VAL B 1 130 ? 11.453 3.691 -5.84 1 98.81 130 VAL B N 1
ATOM 2154 C CA . VAL B 1 130 ? 10.016 3.803 -6.074 1 98.81 130 VAL B CA 1
ATOM 2155 C C . VAL B 1 130 ? 9.602 5.273 -6.086 1 98.81 130 VAL B C 1
ATOM 2157 O O . VAL B 1 130 ? 10.164 6.09 -5.352 1 98.81 130 VAL B O 1
ATOM 2160 N N . VAL B 1 131 ? 8.625 5.609 -6.977 1 98.88 131 VAL B N 1
ATOM 2161 C CA . VAL B 1 131 ? 7.902 6.875 -6.926 1 98.88 131 VAL B CA 1
ATOM 2162 C C . VAL B 1 131 ? 6.434 6.613 -6.602 1 98.88 131 VAL B C 1
ATOM 2164 O O . VAL B 1 131 ? 5.77 5.82 -7.277 1 98.88 131 VAL B O 1
ATOM 2167 N N . GLY B 1 132 ? 6 7.195 -5.559 1 98.69 132 GLY B N 1
ATOM 2168 C CA . GLY B 1 132 ? 4.598 7.156 -5.18 1 98.69 132 GLY B CA 1
ATOM 2169 C C . GLY B 1 132 ? 3.893 8.484 -5.363 1 98.69 132 GLY B C 1
ATOM 2170 O O . GLY B 1 132 ? 4.531 9.539 -5.34 1 98.69 132 GLY B O 1
ATOM 2171 N N . LYS B 1 133 ? 2.637 8.391 -5.551 1 98.69 133 LYS B N 1
ATOM 2172 C CA . LYS B 1 133 ? 1.778 9.57 -5.621 1 98.69 133 LYS B CA 1
ATOM 2173 C C . LYS B 1 133 ? 0.421 9.297 -4.977 1 98.69 133 LYS B C 1
ATOM 2175 O O . LYS B 1 133 ? -0.16 8.227 -5.164 1 98.69 133 LYS B O 1
ATOM 2180 N N . GLN B 1 134 ? -0.058 10.281 -4.27 1 98.75 134 GLN B N 1
ATOM 2181 C CA . GLN B 1 134 ? -1.384 10.156 -3.672 1 98.75 134 GLN B CA 1
ATOM 2182 C C . GLN B 1 134 ? -2.176 11.453 -3.82 1 98.75 134 GLN B C 1
ATOM 2184 O O . GLN B 1 134 ? -1.61 12.547 -3.746 1 98.75 134 GLN B O 1
ATOM 2189 N N . TRP B 1 135 ? -3.443 11.289 -4.109 1 98.75 135 TRP B N 1
ATOM 2190 C CA . TRP B 1 135 ? -4.441 12.328 -3.893 1 98.75 135 TRP B CA 1
ATOM 2191 C C . TRP B 1 135 ? -5.25 12.055 -2.629 1 98.75 135 TRP B C 1
ATOM 2193 O O . TRP B 1 135 ? -5.711 10.938 -2.412 1 98.75 135 TRP B O 1
ATOM 2203 N N . MET B 1 136 ? -5.355 13.078 -1.824 1 98.38 136 MET B N 1
ATOM 2204 C CA . MET B 1 136 ? -6.117 12.938 -0.585 1 98.38 136 MET B CA 1
ATOM 2205 C C . MET B 1 136 ? -7.16 14.047 -0.463 1 98.38 136 MET B C 1
ATOM 2207 O O . MET B 1 136 ? -6.898 15.195 -0.818 1 98.38 136 MET B O 1
ATOM 2211 N N . ARG B 1 137 ? -8.328 13.68 -0.058 1 98.19 137 ARG B N 1
ATOM 2212 C CA . ARG B 1 137 ? -9.336 14.656 0.338 1 98.19 137 ARG B CA 1
ATOM 2213 C C . ARG B 1 137 ? -9.094 15.148 1.761 1 98.19 137 ARG B C 1
ATOM 2215 O O . ARG B 1 137 ? -8.859 14.344 2.668 1 98.19 137 ARG B O 1
ATOM 2222 N N . VAL B 1 138 ? -9.141 16.469 1.936 1 96.56 138 VAL B N 1
ATOM 2223 C CA . VAL B 1 138 ? -8.883 17.031 3.254 1 96.56 138 VAL B CA 1
ATOM 2224 C C . VAL B 1 138 ? -10.156 17.672 3.805 1 96.56 138 VAL B C 1
ATOM 2226 O O . VAL B 1 138 ? -10.883 18.344 3.074 1 96.56 138 VAL B O 1
ATOM 2229 N N . THR B 1 139 ? -10.422 17.328 5.062 1 94.38 139 THR B N 1
ATOM 2230 C CA . THR B 1 139 ? -11.578 17.875 5.754 1 94.38 139 THR B CA 1
ATOM 2231 C C . THR B 1 139 ? -11.18 18.438 7.117 1 94.38 139 THR B C 1
ATOM 2233 O O . THR B 1 139 ? -10.539 17.75 7.91 1 94.38 139 THR B O 1
ATOM 2236 N N . PRO B 1 140 ? -11.578 19.719 7.348 1 89 140 PRO B N 1
ATOM 2237 C CA . PRO B 1 140 ? -11.227 20.297 8.648 1 89 140 PRO B CA 1
ATOM 2238 C C . PRO B 1 140 ? -11.773 19.484 9.82 1 89 140 PRO B C 1
ATOM 2240 O O . PRO B 1 140 ? -12.828 18.859 9.711 1 89 140 PRO B O 1
ATOM 2243 N N . PHE B 1 141 ? -11.031 19.422 10.859 1 82.44 141 PHE B N 1
ATOM 2244 C CA . PHE B 1 141 ? -11.477 18.734 12.07 1 82.44 141 PHE B CA 1
ATOM 2245 C C . PHE B 1 141 ? -12.75 19.344 12.617 1 82.44 141 PHE B C 1
ATOM 2247 O O . PHE B 1 141 ? -12.945 20.562 12.531 1 82.44 141 PHE B O 1
ATOM 2254 N N . LYS B 1 142 ? -13.93 18.672 12.727 1 68.75 142 LYS B N 1
ATOM 2255 C CA . LYS B 1 142 ? -15.164 19.219 13.281 1 68.75 142 LYS B CA 1
ATOM 2256 C C . LYS B 1 142 ? -14.891 20.016 14.555 1 68.75 142 LYS B C 1
ATOM 2258 O O . LYS B 1 142 ? -14.18 19.547 15.445 1 68.75 142 LYS B O 1
ATOM 2263 N N . ASN B 1 143 ? -14.758 21.375 14.406 1 55.25 143 ASN B N 1
ATOM 2264 C CA . ASN B 1 143 ? -14.797 22.203 15.602 1 55.25 143 ASN B CA 1
ATOM 2265 C C . ASN B 1 143 ? -16.031 21.891 16.469 1 55.25 143 ASN B C 1
ATOM 2267 O O . ASN B 1 143 ? -17.156 22 15.984 1 55.25 143 ASN B O 1
ATOM 2271 N N . LEU B 1 144 ? -15.953 20.922 17.328 1 46.47 144 LEU B N 1
ATOM 2272 C CA . LEU B 1 144 ? -17.031 20.859 18.312 1 46.47 144 LEU B CA 1
ATOM 2273 C C . LEU B 1 144 ? -17.328 22.234 18.891 1 46.47 144 LEU B C 1
ATOM 2275 O O . LEU B 1 144 ? -18.062 22.359 19.859 1 46.47 144 LEU B O 1
ATOM 2279 N N . GLN B 1 145 ? -16.688 23.359 18.562 1 41.59 145 GLN B N 1
ATOM 2280 C CA . GLN B 1 145 ? -17.078 24.531 19.344 1 41.59 145 GLN B CA 1
ATOM 2281 C C . GLN B 1 145 ? -18.484 24.984 18.984 1 41.59 145 GLN B C 1
ATOM 2283 O O . GLN B 1 145 ? -19 25.938 19.562 1 41.59 145 GLN B O 1
ATOM 2288 N N . ALA B 1 146 ? -18.984 24.844 17.781 1 42.03 146 ALA B N 1
ATOM 2289 C CA . ALA B 1 146 ? -20.109 25.766 17.594 1 42.03 146 ALA B CA 1
ATOM 2290 C C . ALA B 1 146 ? -21.266 25.406 18.516 1 42.03 146 ALA B C 1
ATOM 2292 O O . ALA B 1 146 ? -22.172 24.641 18.141 1 42.03 146 ALA B O 1
ATOM 2293 N N . GLY B 1 147 ? -21.047 24.828 19.656 1 36.09 147 GLY B N 1
ATOM 2294 C CA . GLY B 1 147 ? -22.188 24.938 20.547 1 36.09 147 GLY B CA 1
ATOM 2295 C C . GLY B 1 147 ? -22.625 26.375 20.766 1 36.09 147 GLY B C 1
ATOM 2296 O O . GLY B 1 147 ? -22.156 27.031 21.703 1 36.09 147 GLY B O 1
ATOM 2297 N N . LYS B 1 148 ? -22.469 27.453 20 1 37.91 148 LYS B N 1
ATOM 2298 C CA . LYS B 1 148 ? -23.266 28.625 20.375 1 37.91 148 LYS B CA 1
ATOM 2299 C C . LYS B 1 148 ? -24.734 28.25 20.578 1 37.91 148 LYS B C 1
ATOM 2301 O O . LYS B 1 148 ? -25.406 27.844 19.625 1 37.91 148 LYS B O 1
ATOM 2306 N N . SER B 1 149 ? -25.172 27.562 21.688 1 35.69 149 SER B N 1
ATOM 2307 C CA . SER B 1 149 ? -26.562 27.609 22.125 1 35.69 149 SER B CA 1
ATOM 2308 C C . SER B 1 149 ? -27.156 29 21.938 1 35.69 149 SER B C 1
ATOM 2310 O O . SER B 1 149 ? -26.531 30 22.297 1 35.69 149 SER B O 1
ATOM 2312 N N . LYS B 1 150 ? -27.953 29.297 20.891 1 34.25 150 LYS B N 1
ATOM 2313 C CA . LYS B 1 150 ? -29.062 30.234 21.016 1 34.25 150 LYS B CA 1
ATOM 2314 C C . LYS B 1 150 ? -29.75 30.094 22.359 1 34.25 150 LYS B C 1
ATOM 2316 O O . LYS B 1 150 ? -30.469 29.109 22.609 1 34.25 150 LYS B O 1
ATOM 2321 N N . LEU B 1 151 ? -29.156 30.031 23.531 1 25.83 151 LEU B N 1
ATOM 2322 C CA . LEU B 1 151 ? -29.938 30.703 24.562 1 25.83 151 LEU B CA 1
ATOM 2323 C C . LEU B 1 151 ? -29.828 32.219 24.422 1 25.83 151 LEU B C 1
ATOM 2325 O O . LEU B 1 151 ? -28.781 32.75 24.031 1 25.83 151 LEU B O 1
#

Sequence (302 aa):
MKVDYSKAAKKWLENSSMVQLDGLALQGIRIDRVEIGLIRCDFVIPNHLSDENGNWHVGAMSVLIDDMAAGAVFSYCGCNLATVDFTMSFYSSARVNEEVEIEANVVGEKGNLVSVVIDIKKKGSKEKVVVGKQWMRVTPFKNLQAGKSKLMKVDYSKAAKKWLENSSMVQLDGLALQGIRIDRVEIGLIRCDFVIPNHLSDENGNWHVGAMSVLIDDMAAGAVFSYCGCNLATVDFTMSFYSSARVNEEVEIEANVVGEKGNLVSVVIDIKKKGSKEKVVVGKQWMRVTPFKNLQAGKSKL